Protein AF-0000000082643564 (afdb_homodimer)

Solvent-accessible surface area (backbone atoms only — not comparable to full-atom values): 13042 Å² total; per-residue (Å²): 133,92,80,49,64,68,44,73,47,74,51,70,50,67,41,44,64,69,60,48,49,48,47,24,65,73,41,50,32,61,13,56,62,45,72,40,59,45,98,87,67,32,31,39,49,55,69,68,61,62,50,22,51,54,44,19,58,32,14,78,65,41,50,47,68,38,30,43,36,38,38,47,71,43,91,48,41,40,73,41,36,40,36,32,42,36,30,31,69,39,67,43,84,52,96,64,30,30,40,38,28,37,39,35,45,26,23,36,82,85,66,47,68,28,35,38,36,39,34,37,30,34,29,68,55,83,126,132,90,80,48,65,69,45,71,47,74,52,69,50,66,41,43,66,71,60,48,49,48,48,24,66,74,41,50,32,61,14,56,62,45,72,42,62,46,98,87,68,32,31,39,49,54,69,67,61,62,51,20,51,54,44,19,57,32,14,78,64,42,48,47,68,36,30,41,36,40,39,47,70,42,90,47,42,39,72,41,35,40,36,30,42,36,32,31,69,38,69,42,84,51,94,63,30,29,40,37,28,37,40,35,45,25,23,39,82,85,66,46,70,28,36,37,34,40,34,36,30,34,30,68,54,83,125

Secondary structure (DSSP, 8-state):
----TT-EEEEEEE--HHHHHHHHHHH----HHHHS--TTS-PBPPHHHHHHHHHHHHHHTTEEEEEEEEEE-S--BTT-EEEEEEEEEEEEE-SSEEEEEEEEEEE-TTS-EEEEEEEEEEEE---/----TT-EEEEEEE--HHHHHHHHHHH----HHHHS--TTS-PBPPHHHHHHHHHHHHHHTTEEEEEEEEEE-S--BTT-EEEEEEEEEEEEE-SSEEEEEEEEEEE-TTS-EEEEEEEEEEEE---

Radius of gyration: 17.74 Å; Cα contacts (8 Å, |Δi|>4): 623; chains: 2; bounding box: 43×56×39 Å

InterPro domains:
  IPR029069 HotDog domain superfamily [SSF54637] (2-122)
  IPR039569 FAS1-like, dehydratase domain region [PF13452] (59-114)
  IPR052342 Mesaconyl-CoA Hydratase/Beta-methylmalyl-CoA Dehydratase [PTHR43664] (2-125)

Sequence (254 aa):
MDLKVGDVFTWKRTFIDKETLQFAGLSGDMGRHHIERDEKGRLMVHGLFTASIGTKIGGDLNYIAKEMNFQFLRPVFTGDTITCELTITEVEEKERYKQVAVKSVYRNQDGKEVLVGTSKGIIKNEMMDLKVGDVFTWKRTFIDKETLQFAGLSGDMGRHHIERDEKGRLMVHGLFTASIGTKIGGDLNYIAKEMNFQFLRPVFTGDTITCELTITEVEEKERYKQVAVKSVYRNQDGKEVLVGTSKGIIKNEM

pLDDT: mean 97.52, std 5.39, range [54.31, 98.98]

Structure (mmCIF, N/CA/C/O backbone):
data_AF-0000000082643564-model_v1
#
loop_
_entity.id
_entity.type
_entity.pdbx_description
1 polymer 'Acyl dehydratase'
#
loop_
_atom_site.group_PDB
_atom_site.id
_atom_site.type_symbol
_atom_site.label_atom_id
_atom_site.label_alt_id
_atom_site.label_comp_id
_atom_site.label_asym_id
_atom_site.label_entity_id
_atom_site.label_seq_id
_atom_site.pdbx_PDB_ins_code
_atom_site.Cartn_x
_atom_site.Cartn_y
_atom_site.Cartn_z
_atom_site.occupancy
_atom_site.B_iso_or_equiv
_atom_site.auth_seq_id
_atom_site.auth_comp_id
_atom_site.auth_asym_id
_atom_site.auth_atom_id
_atom_site.pdbx_PDB_model_num
ATOM 1 N N . MET A 1 1 ? 12.873 -19.985 -10.626 1 65.99 1 MET A N 1
ATOM 2 C CA . MET A 1 1 ? 14.045 -19.568 -9.862 1 65.99 1 MET A CA 1
ATOM 3 C C . MET A 1 1 ? 14.089 -20.266 -8.507 1 65.99 1 MET A C 1
ATOM 5 O O . MET A 1 1 ? 13.045 -20.543 -7.914 1 65.99 1 MET A O 1
ATOM 9 N N . ASP A 1 2 ? 15.23 -20.809 -8.09 1 88.07 2 ASP A N 1
ATOM 10 C CA . ASP A 1 2 ? 15.387 -21.431 -6.779 1 88.07 2 ASP A CA 1
ATOM 11 C C . ASP A 1 2 ? 15.56 -20.377 -5.688 1 88.07 2 ASP A C 1
ATOM 13 O O . ASP A 1 2 ? 16.678 -19.932 -5.419 1 88.07 2 ASP A O 1
ATOM 17 N N . LEU A 1 3 ? 14.556 -19.885 -5.177 1 95.3 3 LEU A N 1
ATOM 18 C CA . LEU A 1 3 ? 14.527 -18.886 -4.114 1 95.3 3 LEU A CA 1
ATOM 19 C C . LEU A 1 3 ? 15.02 -19.479 -2.798 1 95.3 3 LEU A C 1
ATOM 21 O O . LEU A 1 3 ? 14.605 -20.573 -2.411 1 95.3 3 LEU A O 1
ATOM 25 N N . LYS A 1 4 ? 15.915 -18.829 -2.12 1 97.22 4 LYS A N 1
ATOM 26 C CA . LYS A 1 4 ? 16.446 -19.314 -0.849 1 97.22 4 LYS A CA 1
ATOM 27 C C . LYS A 1 4 ? 16.504 -18.193 0.185 1 97.22 4 LYS A C 1
ATOM 29 O O . LYS A 1 4 ? 16.607 -17.017 -0.171 1 97.22 4 LYS A O 1
ATOM 34 N N . VAL A 1 5 ? 16.499 -18.627 1.401 1 98.52 5 VAL A N 1
ATOM 35 C CA . VAL A 1 5 ? 16.664 -17.679 2.498 1 98.52 5 VAL A CA 1
ATOM 36 C C . VAL A 1 5 ? 17.993 -16.942 2.349 1 98.52 5 VAL A C 1
ATOM 38 O O . VAL A 1 5 ? 19.024 -17.559 2.07 1 98.52 5 VAL A O 1
ATOM 41 N N . GLY A 1 6 ? 17.95 -15.604 2.434 1 98.61 6 GLY A N 1
ATOM 42 C CA . GLY A 1 6 ? 19.159 -14.807 2.304 1 98.61 6 GLY A CA 1
ATOM 43 C C . GLY A 1 6 ? 19.284 -14.128 0.953 1 98.61 6 GLY A C 1
ATOM 44 O O . GLY A 1 6 ? 20.091 -13.212 0.785 1 98.61 6 GLY A O 1
ATOM 45 N N . ASP A 1 7 ? 18.515 -14.641 -0.08 1 98.79 7 ASP A N 1
ATOM 46 C CA . ASP A 1 7 ? 18.493 -13.935 -1.357 1 98.79 7 ASP A CA 1
ATOM 47 C C . ASP A 1 7 ? 18.085 -12.475 -1.169 1 98.79 7 ASP A C 1
ATOM 49 O O . ASP A 1 7 ? 17.18 -12.173 -0.388 1 98.79 7 ASP A O 1
ATOM 53 N N . VAL A 1 8 ? 18.781 -11.531 -1.886 1 98.86 8 VAL A N 1
ATOM 54 C CA . VAL A 1 8 ? 18.498 -10.102 -1.814 1 98.86 8 VAL A CA 1
ATOM 55 C C . VAL A 1 8 ? 18.182 -9.567 -3.209 1 98.86 8 VAL A C 1
ATOM 57 O O . VAL A 1 8 ? 18.897 -9.859 -4.17 1 98.86 8 VAL A O 1
ATOM 60 N N . PHE A 1 9 ? 17.148 -8.832 -3.294 1 98.89 9 PHE A N 1
ATOM 61 C CA . PHE A 1 9 ? 16.74 -8.16 -4.521 1 98.89 9 PHE A CA 1
ATOM 62 C C . PHE A 1 9 ? 16.639 -6.654 -4.307 1 98.89 9 PHE A C 1
ATOM 64 O O . PHE A 1 9 ? 16.286 -6.199 -3.217 1 98.89 9 PHE A O 1
ATOM 71 N N . THR A 1 10 ? 16.953 -5.921 -5.352 1 98.87 10 THR A N 1
ATOM 72 C CA . THR A 1 10 ? 16.943 -4.469 -5.216 1 98.87 10 THR A CA 1
ATOM 73 C C . THR A 1 10 ? 16.285 -3.817 -6.43 1 98.87 10 THR A C 1
ATOM 75 O O . THR A 1 10 ? 16.378 -4.335 -7.545 1 98.87 10 THR A O 1
ATOM 78 N N . TRP A 1 11 ? 15.632 -2.752 -6.21 1 98.83 11 TRP A N 1
ATOM 79 C CA . TRP A 1 11 ? 15.095 -1.875 -7.245 1 98.83 11 TRP A CA 1
ATOM 80 C C . TRP A 1 11 ? 15.041 -0.431 -6.76 1 98.83 11 TRP A C 1
ATOM 82 O O . TRP A 1 11 ? 14.844 -0.175 -5.57 1 98.83 11 TRP A O 1
ATOM 92 N N . LYS A 1 12 ? 15.26 0.472 -7.579 1 98.65 12 LYS A N 1
ATOM 93 C CA . LYS A 1 12 ? 15.266 1.886 -7.217 1 98.65 12 LYS A CA 1
ATOM 94 C C . LYS A 1 12 ? 14.417 2.706 -8.185 1 98.65 12 LYS A C 1
ATOM 96 O O . LYS A 1 12 ? 14.294 2.355 -9.36 1 98.65 12 LYS A O 1
ATOM 101 N N . ARG A 1 13 ? 13.898 3.746 -7.701 1 98.67 13 ARG A N 1
ATOM 102 C CA . ARG A 1 13 ? 13.179 4.692 -8.548 1 98.67 13 ARG A CA 1
ATOM 103 C C . ARG A 1 13 ? 13.282 6.11 -7.994 1 98.67 13 ARG A C 1
ATOM 105 O O . ARG A 1 13 ? 13.44 6.3 -6.787 1 98.67 13 ARG A O 1
ATOM 112 N N . THR A 1 14 ? 13.181 7.033 -8.887 1 98.91 14 THR A N 1
ATOM 113 C CA . THR A 1 14 ? 13.017 8.437 -8.529 1 98.91 14 THR A CA 1
ATOM 114 C C . THR A 1 14 ? 11.568 8.878 -8.721 1 98.91 14 THR A C 1
ATOM 116 O O . THR A 1 14 ? 10.978 8.646 -9.778 1 98.91 14 THR A O 1
ATOM 119 N N . PHE A 1 15 ? 11.04 9.494 -7.688 1 98.88 15 PHE A N 1
ATOM 120 C CA . PHE A 1 15 ? 9.653 9.933 -7.781 1 98.88 15 PHE A CA 1
ATOM 121 C C . PHE A 1 15 ? 9.564 11.315 -8.416 1 98.88 15 PHE A C 1
ATOM 123 O O . PHE A 1 15 ? 10.338 12.212 -8.075 1 98.88 15 PHE A O 1
ATOM 130 N N . ILE A 1 16 ? 8.577 11.421 -9.318 1 98.69 16 ILE A N 1
ATOM 131 C CA . ILE A 1 16 ? 8.391 12.705 -9.984 1 98.69 16 ILE A CA 1
ATOM 132 C C . ILE A 1 16 ? 6.953 13.181 -9.795 1 98.69 16 ILE A C 1
ATOM 134 O O . ILE A 1 16 ? 6.076 12.395 -9.428 1 98.69 16 ILE A O 1
ATOM 138 N N . ASP A 1 17 ? 6.742 14.481 -10.063 1 98.56 17 ASP A N 1
ATOM 139 C CA . ASP A 1 17 ? 5.443 15.097 -9.817 1 98.56 17 ASP A CA 1
ATOM 140 C C . ASP A 1 17 ? 4.341 14.389 -10.602 1 98.56 17 ASP A C 1
ATOM 142 O O . ASP A 1 17 ? 3.298 14.042 -10.043 1 98.56 17 ASP A O 1
ATOM 146 N N . LYS A 1 18 ? 4.615 14.146 -11.858 1 98.42 18 LYS A N 1
ATOM 147 C CA . LYS A 1 18 ? 3.597 13.594 -12.747 1 98.42 18 LYS A CA 1
ATOM 148 C C . LYS A 1 18 ? 3.092 12.248 -12.234 1 98.42 18 LYS A C 1
ATOM 150 O O . LYS A 1 18 ? 1.882 12.028 -12.139 1 98.42 18 LYS A O 1
ATOM 155 N N . GLU A 1 19 ? 3.959 11.365 -11.849 1 98.74 19 GLU A N 1
ATOM 156 C CA . GLU A 1 19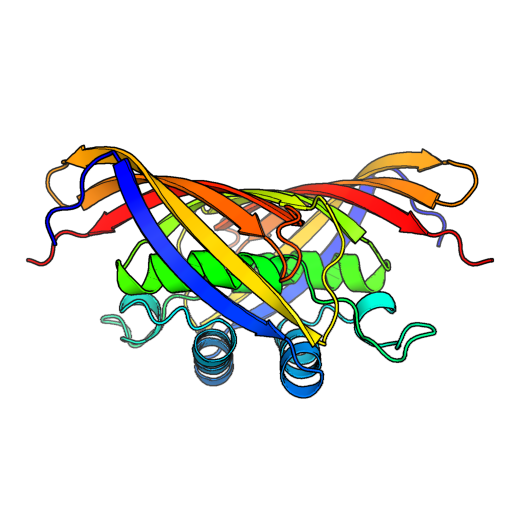 ? 3.569 10.03 -11.404 1 98.74 19 GLU A CA 1
ATOM 157 C C . GLU A 1 19 ? 2.937 10.073 -10.016 1 98.74 19 GLU A C 1
ATOM 159 O O . GLU A 1 19 ? 2.04 9.285 -9.712 1 98.74 19 GLU A O 1
ATOM 164 N N . THR A 1 20 ? 3.453 11.025 -9.198 1 98.8 20 THR A N 1
ATOM 165 C CA . THR A 1 20 ? 2.879 11.185 -7.866 1 98.8 20 THR A CA 1
ATOM 166 C C . THR A 1 20 ? 1.427 11.646 -7.955 1 98.8 20 THR A C 1
ATOM 168 O O . THR A 1 20 ? 0.557 11.109 -7.268 1 98.8 20 THR A O 1
ATOM 171 N N . LEU A 1 21 ? 1.129 12.549 -8.848 1 98.77 21 LEU A N 1
ATOM 172 C CA . LEU A 1 21 ? -0.236 13.025 -9.045 1 98.77 21 LEU A CA 1
ATOM 173 C C . LEU A 1 21 ? -1.093 11.957 -9.718 1 98.77 21 LEU A C 1
ATOM 175 O O . LEU A 1 21 ? -2.287 11.844 -9.434 1 98.77 21 LEU A O 1
ATOM 179 N N . GLN A 1 22 ? -0.498 11.201 -10.609 1 98.78 22 GLN A N 1
ATOM 180 C CA . GLN A 1 22 ? -1.216 10.078 -11.203 1 98.78 22 GLN A CA 1
ATOM 181 C C . GLN A 1 22 ? -1.634 9.068 -10.138 1 98.78 22 GLN A C 1
ATOM 183 O O . GLN A 1 22 ? -2.747 8.54 -10.179 1 98.78 22 GLN A O 1
ATOM 188 N N . PHE A 1 23 ? -0.747 8.777 -9.17 1 98.91 23 PHE A N 1
ATOM 189 C CA . PHE A 1 23 ? -1.067 7.859 -8.083 1 98.91 23 PHE A CA 1
ATOM 190 C C . PHE A 1 23 ? -2.196 8.413 -7.222 1 98.91 23 PHE A C 1
ATOM 192 O O . PHE A 1 23 ? -3.093 7.673 -6.814 1 98.91 23 PHE A O 1
ATOM 199 N N . ALA A 1 24 ? -2.129 9.705 -7.027 1 98.85 24 ALA A N 1
ATOM 200 C CA . ALA A 1 24 ? -3.196 10.355 -6.27 1 98.85 24 ALA A CA 1
ATOM 201 C C . ALA A 1 24 ? -4.546 10.175 -6.959 1 98.85 24 ALA A C 1
ATOM 203 O O . ALA A 1 24 ? -5.539 9.835 -6.313 1 98.85 24 ALA A O 1
ATOM 204 N N . GLY A 1 25 ? -4.548 10.397 -8.261 1 98.53 25 GLY A N 1
ATOM 205 C CA . GLY A 1 25 ? -5.772 10.233 -9.028 1 98.53 25 GLY A CA 1
ATOM 206 C C . GLY A 1 25 ? -6.282 8.805 -9.04 1 98.53 25 GLY A C 1
ATOM 207 O O . GLY A 1 25 ? -7.483 8.568 -8.896 1 98.53 25 GLY A O 1
ATOM 208 N N . LEU A 1 26 ? -5.412 7.894 -9.134 1 98.7 26 LEU A N 1
ATOM 209 C CA . LEU A 1 26 ? -5.766 6.483 -9.239 1 98.7 26 LEU A CA 1
ATOM 210 C C . LEU A 1 26 ? -6.229 5.937 -7.892 1 98.7 26 LEU A C 1
ATOM 212 O O . LEU A 1 26 ? -7.233 5.225 -7.818 1 98.7 26 LEU A O 1
ATOM 216 N N . SER A 1 27 ? -5.542 6.277 -6.806 1 98.58 27 SER A N 1
ATOM 217 C CA . SER A 1 27 ? -5.85 5.79 -5.465 1 98.58 27 SER A CA 1
ATOM 218 C C . SER A 1 27 ? -6.994 6.581 -4.839 1 98.58 27 SER A C 1
ATOM 220 O O . SER A 1 27 ? -7.659 6.099 -3.92 1 98.58 27 SER A O 1
ATOM 222 N N . GLY A 1 28 ? -7.158 7.849 -5.299 1 98.57 28 GLY A N 1
ATOM 223 C CA . GLY A 1 28 ? -8.113 8.757 -4.685 1 98.57 28 GLY A CA 1
ATOM 224 C C . GLY A 1 28 ? -7.562 9.464 -3.461 1 98.57 28 GLY A C 1
ATOM 225 O O . GLY A 1 28 ? -8.245 10.293 -2.856 1 98.57 28 GLY A O 1
ATOM 226 N N . ASP A 1 29 ? -6.339 9.091 -3.023 1 98.61 29 ASP A N 1
ATOM 227 C CA . ASP A 1 29 ? -5.713 9.735 -1.872 1 98.61 29 ASP A CA 1
ATOM 228 C C . ASP A 1 29 ? -5.191 11.123 -2.236 1 98.61 29 ASP A C 1
ATOM 230 O O . ASP A 1 29 ? -4.04 11.27 -2.654 1 98.61 29 ASP A O 1
ATOM 234 N N . MET A 1 30 ? -6.011 12.063 -1.958 1 98.31 30 MET A N 1
ATOM 235 C CA . MET A 1 30 ? -5.722 13.435 -2.365 1 98.31 30 MET A CA 1
ATOM 236 C C . MET A 1 30 ? -5.506 14.329 -1.148 1 98.31 30 MET A C 1
ATOM 238 O O . MET A 1 30 ? -5.918 15.49 -1.144 1 98.31 30 MET A O 1
ATOM 242 N N . GLY A 1 31 ? -4.946 13.772 -0.078 1 98.19 31 GLY A N 1
ATOM 243 C CA . GLY A 1 31 ? -4.57 14.603 1.054 1 98.19 31 GLY A CA 1
ATOM 244 C C . GLY A 1 31 ? -3.753 15.818 0.656 1 98.19 31 GLY A C 1
ATOM 245 O O . GLY A 1 31 ? -2.934 15.748 -0.262 1 98.19 31 GLY A O 1
ATOM 246 N N . ARG A 1 32 ? -3.865 16.861 1.289 1 97.47 32 ARG A N 1
ATOM 247 C CA . ARG A 1 32 ? -3.215 18.121 0.945 1 97.47 32 ARG A CA 1
ATOM 248 C C . ARG A 1 32 ? -1.707 17.94 0.808 1 97.47 32 ARG A C 1
ATOM 250 O O . ARG A 1 32 ? -1.082 18.541 -0.068 1 97.47 32 ARG A O 1
ATOM 257 N N . HIS A 1 33 ? -1.176 17.135 1.68 1 95.9 33 HIS A N 1
ATOM 258 C CA . HIS A 1 33 ? 0.267 16.923 1.679 1 95.9 33 HIS A CA 1
ATOM 259 C C . HIS A 1 33 ? 0.716 16.197 0.415 1 95.9 33 HIS A C 1
ATOM 261 O O . HIS A 1 33 ? 1.904 16.191 0.087 1 95.9 33 HIS A O 1
ATOM 267 N N . HIS A 1 34 ? -0.231 15.585 -0.31 1 98.38 34 HIS A N 1
ATOM 268 C CA . HIS A 1 34 ? 0.11 14.89 -1.546 1 98.38 34 HIS A CA 1
ATOM 269 C C . HIS A 1 34 ? -0.117 15.783 -2.761 1 98.38 34 HIS A C 1
ATOM 271 O O . HIS A 1 34 ? 0.402 15.507 -3.846 1 98.38 34 HIS A O 1
ATOM 277 N N . ILE A 1 35 ? -0.926 16.805 -2.615 1 98.32 35 ILE A N 1
ATOM 278 C CA . ILE A 1 35 ? -1.329 17.506 -3.828 1 98.32 35 ILE A CA 1
ATOM 279 C C . ILE A 1 35 ? -0.905 18.971 -3.743 1 98.32 35 ILE A C 1
ATOM 281 O O . ILE A 1 35 ? -0.966 19.7 -4.736 1 98.32 35 ILE A O 1
ATOM 285 N N . GLU A 1 36 ? -0.504 19.418 -2.58 1 97.87 36 GLU A N 1
ATOM 286 C CA . GLU A 1 36 ? 0.039 20.761 -2.397 1 97.87 36 GLU A CA 1
ATOM 287 C C . GLU A 1 36 ? 1.551 20.722 -2.196 1 97.87 36 GLU A C 1
ATOM 289 O O . GLU A 1 36 ? 2.052 19.968 -1.359 1 97.87 36 GLU A O 1
ATOM 294 N N . ARG A 1 37 ? 2.212 21.517 -2.911 1 97.89 37 ARG A N 1
ATOM 295 C CA . ARG A 1 37 ? 3.668 21.564 -2.827 1 97.89 37 ARG A CA 1
ATOM 296 C C . ARG A 1 37 ? 4.121 22.194 -1.515 1 97.89 37 ARG A C 1
ATOM 298 O O . ARG A 1 37 ? 3.508 23.149 -1.034 1 97.89 37 ARG A O 1
ATOM 305 N N . ASP A 1 38 ? 5.191 21.623 -1.036 1 96.7 38 ASP A N 1
ATOM 306 C CA . ASP A 1 38 ? 5.762 22.239 0.158 1 96.7 38 ASP A CA 1
ATOM 307 C C . ASP A 1 38 ? 6.586 23.473 -0.202 1 96.7 38 ASP A C 1
ATOM 309 O O . ASP A 1 38 ? 6.552 23.938 -1.343 1 96.7 38 ASP A O 1
ATOM 313 N N . GLU A 1 39 ? 7.24 24.099 0.747 1 96.91 39 GLU A N 1
ATOM 314 C CA . GLU A 1 39 ? 7.975 25.348 0.572 1 96.91 39 GLU A CA 1
ATOM 315 C C . GLU A 1 39 ? 9.107 25.185 -0.439 1 96.91 39 GLU A C 1
ATOM 317 O O . GLU A 1 39 ? 9.543 26.161 -1.053 1 96.91 39 GLU A O 1
ATOM 322 N N . LYS A 1 40 ? 9.549 23.981 -0.631 1 97.67 40 LYS A N 1
ATOM 323 C CA . LYS A 1 40 ? 10.64 23.707 -1.561 1 97.67 40 LYS A CA 1
ATOM 324 C C . LYS A 1 40 ? 10.106 23.291 -2.928 1 97.67 40 LYS A C 1
ATOM 326 O O . LYS A 1 40 ? 10.872 22.873 -3.799 1 97.67 40 LYS A O 1
ATOM 331 N N . GLY A 1 41 ? 8.805 23.28 -3.062 1 97.75 41 GLY A N 1
ATOM 332 C CA . GLY A 1 41 ? 8.182 22.984 -4.342 1 97.75 41 GLY A CA 1
ATOM 333 C C . GLY A 1 41 ? 7.97 21.5 -4.574 1 97.75 41 GLY A C 1
ATOM 334 O O . GLY A 1 41 ? 7.787 21.064 -5.712 1 97.75 41 GLY A O 1
ATOM 335 N N . ARG A 1 42 ? 8.033 20.749 -3.523 1 98.23 42 ARG A N 1
ATOM 336 C CA . ARG A 1 42 ? 7.953 19.299 -3.669 1 98.23 42 ARG A CA 1
ATOM 337 C C . ARG A 1 42 ? 6.613 18.771 -3.169 1 98.23 42 ARG A C 1
ATOM 339 O O . ARG A 1 42 ? 5.97 19.397 -2.323 1 98.23 42 ARG A O 1
ATOM 346 N N . LEU A 1 43 ? 6.16 17.647 -3.732 1 98.8 43 LEU A N 1
ATOM 347 C CA . LEU A 1 43 ? 5.016 16.893 -3.231 1 98.8 43 LEU A CA 1
ATOM 348 C C . LEU A 1 43 ? 5.471 15.747 -2.334 1 98.8 43 LEU A C 1
ATOM 350 O O . LEU A 1 43 ? 6.456 15.07 -2.636 1 98.8 43 LEU A O 1
ATOM 354 N N . MET A 1 44 ? 4.824 15.515 -1.276 1 98.82 44 MET A N 1
ATOM 355 C CA . MET A 1 44 ? 5.063 14.31 -0.487 1 98.82 44 MET A CA 1
ATOM 356 C C . MET A 1 44 ? 4.506 13.078 -1.193 1 98.82 44 MET A C 1
ATOM 358 O O . MET A 1 44 ? 3.35 13.072 -1.621 1 98.82 44 MET A O 1
ATOM 362 N N . VAL A 1 45 ? 5.284 12.116 -1.332 1 98.93 45 VAL A N 1
ATOM 363 C CA . VAL A 1 45 ? 4.907 10.888 -2.024 1 98.93 45 VAL A CA 1
ATOM 364 C C . VAL A 1 45 ? 4.077 10.004 -1.096 1 98.93 45 VAL A C 1
ATOM 366 O O . VAL A 1 45 ? 4.359 9.913 0.101 1 98.93 45 VAL A O 1
ATOM 369 N N . HIS A 1 46 ? 3.072 9.36 -1.61 1 98.92 46 HIS A N 1
ATOM 370 C CA . HIS A 1 46 ? 2.214 8.473 -0.832 1 98.92 46 HIS A CA 1
ATOM 371 C C . HIS A 1 46 ? 3.005 7.299 -0.264 1 98.92 46 HIS A C 1
ATOM 373 O O . HIS A 1 46 ? 3.839 6.714 -0.959 1 98.92 46 HIS A O 1
ATOM 379 N N . GLY A 1 47 ? 2.666 6.899 0.977 1 98.89 47 GLY A N 1
ATOM 380 C CA . GLY A 1 47 ? 3.305 5.746 1.592 1 98.89 47 GLY A CA 1
ATOM 381 C C . GLY A 1 47 ? 3.173 4.48 0.766 1 98.89 47 GLY A C 1
ATOM 382 O O . GLY A 1 47 ? 4.152 3.756 0.572 1 98.89 47 GLY A O 1
ATOM 383 N N . LEU A 1 48 ? 1.985 4.199 0.266 1 98.9 48 LEU A N 1
ATOM 384 C CA . LEU A 1 48 ? 1.769 2.972 -0.492 1 98.9 48 LEU A CA 1
ATOM 385 C C . LEU A 1 48 ? 2.441 3.053 -1.859 1 98.9 48 LEU A C 1
ATOM 387 O O . LEU A 1 48 ? 2.765 2.025 -2.458 1 98.9 48 LEU A O 1
ATOM 391 N N . PHE A 1 49 ? 2.638 4.286 -2.392 1 98.95 49 PHE A N 1
ATOM 392 C CA . PHE A 1 49 ? 3.416 4.423 -3.618 1 98.95 49 PHE A CA 1
ATOM 393 C C . PHE A 1 49 ? 4.889 4.134 -3.358 1 98.95 49 PHE A C 1
ATOM 395 O O . PHE A 1 49 ? 5.533 3.422 -4.132 1 98.95 49 PHE A O 1
ATOM 402 N N . THR A 1 50 ? 5.447 4.615 -2.307 1 98.96 50 THR A N 1
ATOM 403 C CA . THR A 1 50 ? 6.804 4.263 -1.902 1 98.96 50 THR A CA 1
ATOM 404 C C . THR A 1 50 ? 6.931 2.758 -1.688 1 98.96 50 THR A C 1
ATOM 406 O O . THR A 1 50 ? 7.867 2.131 -2.189 1 98.96 50 THR A O 1
ATOM 409 N N . ALA A 1 51 ? 5.932 2.165 -1.013 1 98.93 51 ALA A N 1
ATOM 410 C CA . ALA A 1 51 ? 5.937 0.735 -0.712 1 98.93 51 ALA A CA 1
ATOM 411 C C . ALA A 1 51 ? 5.866 -0.095 -1.991 1 98.93 51 ALA A C 1
ATOM 413 O O . ALA A 1 51 ? 6.273 -1.259 -2.006 1 98.93 51 ALA A O 1
ATOM 414 N N . SER A 1 52 ? 5.381 0.492 -3.057 1 98.86 52 SER A N 1
ATOM 415 C CA . SER A 1 52 ? 5.194 -0.248 -4.301 1 98.86 52 SER A CA 1
ATOM 416 C C . SER A 1 52 ? 6.532 -0.668 -4.9 1 98.86 52 SER A C 1
ATOM 418 O O . SER A 1 52 ? 6.589 -1.582 -5.726 1 98.86 52 SER A O 1
ATOM 420 N N . ILE A 1 53 ? 7.648 -0.007 -4.514 1 98.92 53 ILE A N 1
ATOM 421 C CA . ILE A 1 53 ? 8.965 -0.46 -4.949 1 98.92 53 ILE A CA 1
ATOM 422 C C . ILE A 1 53 ? 9.166 -1.92 -4.548 1 98.92 53 ILE A C 1
ATOM 424 O O . ILE A 1 53 ? 9.638 -2.731 -5.349 1 98.92 53 ILE A O 1
ATOM 428 N N . GLY A 1 54 ? 8.809 -2.27 -3.329 1 98.89 54 GLY A N 1
ATOM 429 C CA . GLY A 1 54 ? 8.897 -3.649 -2.877 1 98.89 54 GLY A CA 1
ATOM 430 C C . GLY A 1 54 ? 7.953 -4.58 -3.615 1 98.89 54 GLY A C 1
ATOM 431 O O . GLY A 1 54 ? 8.311 -5.719 -3.922 1 98.89 54 GLY A O 1
ATOM 432 N N . THR A 1 55 ? 6.738 -4.075 -3.916 1 98.8 55 THR A N 1
ATOM 433 C CA . THR A 1 55 ? 5.795 -4.959 -4.592 1 98.8 55 THR A CA 1
ATOM 434 C C . THR A 1 55 ? 6.186 -5.151 -6.054 1 98.8 55 THR A C 1
ATOM 436 O O . THR A 1 55 ? 5.879 -6.184 -6.654 1 98.8 55 THR A O 1
ATOM 439 N N . LYS A 1 56 ? 6.955 -4.155 -6.64 1 98.91 56 LYS A N 1
ATOM 440 C CA . LYS A 1 56 ? 7.568 -4.384 -7.945 1 98.91 56 LYS A CA 1
ATOM 441 C C . LYS A 1 56 ? 8.504 -5.589 -7.909 1 98.91 56 LYS A C 1
ATOM 443 O O . LYS A 1 56 ? 8.429 -6.465 -8.773 1 98.91 56 LYS A O 1
ATOM 448 N N . ILE A 1 57 ? 9.355 -5.658 -6.936 1 98.9 57 ILE A N 1
ATOM 449 C CA . ILE A 1 57 ? 10.248 -6.8 -6.768 1 98.9 57 ILE A CA 1
ATOM 450 C C . ILE A 1 57 ? 9.427 -8.074 -6.583 1 98.9 57 ILE A C 1
ATOM 452 O O . ILE A 1 57 ? 9.715 -9.101 -7.202 1 98.9 57 ILE A O 1
ATOM 456 N N . GLY A 1 58 ? 8.426 -8.028 -5.729 1 98.64 58 GLY A N 1
ATOM 457 C CA . GLY A 1 58 ? 7.529 -9.157 -5.545 1 98.64 58 GLY A CA 1
ATOM 458 C C . GLY A 1 58 ? 6.882 -9.621 -6.837 1 98.64 58 GLY A C 1
ATOM 459 O O . GLY A 1 58 ? 6.75 -10.824 -7.074 1 98.64 58 GLY A O 1
ATOM 460 N N . GLY A 1 59 ? 6.425 -8.626 -7.618 1 98.45 59 GLY A N 1
ATOM 461 C CA . GLY A 1 59 ? 5.846 -8.946 -8.913 1 98.45 59 GLY A CA 1
ATOM 462 C C . GLY A 1 59 ? 6.789 -9.724 -9.812 1 98.45 59 GLY A C 1
ATOM 463 O O . GLY A 1 59 ? 6.368 -10.653 -10.505 1 98.45 59 GLY A O 1
ATOM 464 N N . ASP A 1 60 ? 8.063 -9.341 -9.826 1 98.22 60 ASP A N 1
ATOM 465 C CA . ASP A 1 60 ? 9.063 -10.057 -10.612 1 98.22 60 ASP A CA 1
ATOM 466 C C . ASP A 1 60 ? 9.157 -11.519 -10.181 1 98.22 60 ASP A C 1
ATOM 468 O O . ASP A 1 60 ? 9.507 -12.387 -10.984 1 98.22 60 ASP A O 1
ATOM 472 N N . LEU A 1 61 ? 8.821 -11.764 -8.953 1 97.94 61 LEU A N 1
ATOM 473 C CA . LEU A 1 61 ? 8.918 -13.11 -8.397 1 97.94 61 LEU A CA 1
ATOM 474 C C . LEU A 1 61 ? 7.567 -13.815 -8.444 1 97.94 61 LEU A C 1
ATOM 476 O O . LEU A 1 61 ? 7.433 -14.943 -7.962 1 97.94 61 LEU A O 1
ATOM 480 N N . ASN A 1 62 ? 6.524 -13.104 -8.899 1 97.77 62 ASN A N 1
ATOM 481 C CA . ASN A 1 62 ? 5.143 -13.576 -8.903 1 97.77 62 ASN A CA 1
ATOM 482 C C . ASN A 1 62 ? 4.658 -13.9 -7.492 1 97.77 62 ASN A C 1
ATOM 484 O O . ASN A 1 62 ? 3.968 -14.899 -7.283 1 97.77 62 ASN A O 1
ATOM 488 N N . TYR A 1 63 ? 5.082 -13.141 -6.598 1 98.42 63 TYR A N 1
ATOM 489 C CA . TYR A 1 63 ? 4.755 -13.209 -5.178 1 98.42 63 TYR A CA 1
ATOM 490 C C . TYR A 1 63 ? 3.344 -12.695 -4.917 1 98.42 63 TYR A C 1
ATOM 492 O O . TYR A 1 63 ? 2.971 -11.62 -5.394 1 98.42 63 TYR A O 1
ATOM 500 N N . ILE A 1 64 ? 2.507 -13.439 -4.201 1 98.61 64 ILE A N 1
ATOM 501 C CA . ILE A 1 64 ? 1.172 -13.047 -3.763 1 98.61 64 ILE A CA 1
ATOM 502 C C . ILE A 1 64 ? 1.161 -12.856 -2.248 1 98.61 64 ILE A C 1
ATOM 504 O O . ILE A 1 64 ? 1.276 -13.825 -1.494 1 98.61 64 ILE A O 1
ATOM 508 N N . ALA A 1 65 ? 0.968 -11.684 -1.847 1 98.83 65 ALA A N 1
ATOM 509 C CA . ALA A 1 65 ? 1.057 -11.339 -0.431 1 98.83 65 ALA A CA 1
ATOM 510 C C . ALA A 1 65 ? -0.197 -11.776 0.321 1 98.83 65 ALA A C 1
ATOM 512 O O . ALA A 1 65 ? -1.314 -11.614 -0.177 1 98.83 65 ALA A O 1
ATOM 513 N N . LYS A 1 66 ? -0.019 -12.241 1.516 1 98.86 66 LYS A N 1
ATOM 514 C CA . LYS A 1 66 ? -1.094 -12.511 2.467 1 98.86 66 LYS A CA 1
ATOM 515 C C . LYS A 1 66 ? -1.087 -11.496 3.606 1 98.86 66 LYS A C 1
ATOM 517 O O . LYS A 1 66 ? -2.108 -11.289 4.267 1 98.86 66 LYS A O 1
ATOM 522 N N . GLU A 1 67 ? 0.111 -10.98 3.813 1 98.91 67 GLU A N 1
ATOM 523 C CA . GLU A 1 67 ? 0.303 -9.964 4.844 1 98.91 67 GLU A CA 1
ATOM 524 C C . GLU A 1 67 ? 1.39 -8.97 4.443 1 98.91 67 GLU A C 1
ATOM 526 O O . GLU A 1 67 ? 2.418 -9.359 3.885 1 98.91 67 GLU A O 1
ATOM 531 N N . MET A 1 68 ? 1.204 -7.725 4.75 1 98.95 68 MET A N 1
ATOM 532 C CA . MET A 1 68 ? 2.212 -6.68 4.595 1 98.95 68 MET A CA 1
ATOM 533 C C . MET A 1 68 ? 2.169 -5.704 5.766 1 98.95 68 MET A C 1
ATOM 535 O O . MET A 1 68 ? 1.094 -5.247 6.159 1 98.95 68 MET A O 1
ATOM 539 N N . ASN A 1 69 ? 3.269 -5.392 6.301 1 98.96 69 ASN A N 1
ATOM 540 C CA . ASN A 1 69 ? 3.432 -4.435 7.39 1 98.96 69 ASN A CA 1
ATOM 541 C C . ASN A 1 69 ? 4.476 -3.374 7.054 1 98.96 69 ASN A C 1
ATOM 543 O O . ASN A 1 69 ? 5.564 -3.698 6.574 1 98.96 69 ASN A O 1
ATOM 547 N N . PHE A 1 70 ? 4.137 -2.168 7.306 1 98.96 70 PHE A N 1
ATOM 548 C CA . PHE A 1 70 ? 5.034 -1.07 6.966 1 98.96 70 PHE A CA 1
ATOM 549 C C . PHE A 1 70 ? 5.192 -0.115 8.143 1 98.96 70 PHE A C 1
ATOM 551 O O . PHE A 1 70 ? 4.222 0.177 8.847 1 98.96 70 PHE A O 1
ATOM 558 N N . GLN A 1 71 ? 6.361 0.346 8.342 1 98.97 71 GLN A N 1
ATOM 559 C CA . GLN A 1 71 ? 6.665 1.523 9.15 1 98.97 71 GLN A CA 1
ATOM 560 C C . GLN A 1 71 ? 7.25 2.642 8.294 1 98.97 71 GLN A C 1
ATOM 562 O O . GLN A 1 71 ? 8.278 2.457 7.639 1 98.97 71 GLN A O 1
ATOM 567 N N . PHE A 1 72 ? 6.58 3.704 8.259 1 98.95 72 PHE A N 1
ATOM 568 C CA . PHE A 1 72 ? 7.024 4.878 7.517 1 98.95 72 PHE A CA 1
ATOM 569 C C . PHE A 1 72 ? 7.854 5.798 8.405 1 98.95 72 PHE A C 1
ATOM 571 O O . PHE A 1 72 ? 7.304 6.558 9.206 1 98.95 72 PHE A O 1
ATOM 578 N N . LEU A 1 73 ? 9.119 5.808 8.176 1 98.93 73 LEU A N 1
ATOM 579 C CA . LEU A 1 73 ? 10.066 6.386 9.124 1 98.93 73 LEU A CA 1
ATOM 580 C C . LEU A 1 73 ? 10.298 7.864 8.828 1 98.93 73 LEU A C 1
ATOM 582 O O . LEU A 1 73 ? 10.551 8.652 9.742 1 98.93 73 LEU A O 1
ATOM 586 N N . ARG A 1 74 ? 10.337 8.247 7.573 1 98.77 74 ARG A N 1
ATOM 587 C CA . ARG A 1 74 ? 10.553 9.608 7.093 1 98.77 74 ARG A CA 1
ATOM 588 C C . ARG A 1 74 ? 9.731 9.883 5.839 1 98.77 74 ARG A C 1
ATOM 590 O O . ARG A 1 74 ? 9.53 8.99 5.013 1 98.77 74 ARG A O 1
ATOM 597 N N . PRO A 1 75 ? 9.289 11.091 5.713 1 98.7 75 PRO A N 1
ATOM 598 C CA . PRO A 1 75 ? 8.568 11.383 4.472 1 98.7 75 PRO A CA 1
ATOM 599 C C . PRO A 1 75 ? 9.455 11.272 3.234 1 98.7 75 PRO A C 1
ATOM 601 O O . PRO A 1 75 ? 10.665 11.494 3.315 1 98.7 75 PRO A O 1
ATOM 604 N N . VAL A 1 76 ? 8.899 10.873 2.18 1 98.93 76 VAL A N 1
ATOM 605 C CA . VAL A 1 76 ? 9.511 10.856 0.855 1 98.93 76 VAL A CA 1
ATOM 606 C C . VAL A 1 76 ? 8.911 11.965 -0.006 1 98.93 76 VAL A C 1
ATOM 608 O O . VAL A 1 76 ? 7.7 12.196 0.023 1 98.93 76 VAL A O 1
ATOM 611 N N . PHE A 1 77 ? 9.719 12.664 -0.79 1 98.89 77 PHE A N 1
ATOM 612 C CA . PHE A 1 77 ? 9.262 13.773 -1.618 1 98.89 77 PHE A CA 1
ATOM 613 C C . PHE A 1 77 ? 9.635 13.548 -3.079 1 98.89 77 PHE A C 1
ATOM 615 O O . PHE A 1 77 ? 10.528 12.753 -3.381 1 98.89 77 PHE A O 1
ATOM 622 N N . THR A 1 78 ? 8.817 14.165 -3.972 1 98.84 78 THR A N 1
ATOM 623 C CA . THR A 1 78 ? 9.233 14.159 -5.371 1 98.84 78 THR A CA 1
ATOM 624 C C . THR A 1 78 ? 10.664 14.667 -5.512 1 98.84 78 THR A C 1
ATOM 626 O O . THR A 1 78 ? 11.071 15.596 -4.81 1 98.84 78 THR A O 1
ATOM 629 N N . GLY A 1 79 ? 11.436 14.024 -6.313 1 98.71 79 GLY A N 1
ATOM 630 C CA . GLY A 1 79 ? 12.858 14.289 -6.46 1 98.71 79 GLY A CA 1
ATOM 631 C C . GLY A 1 79 ? 13.73 13.298 -5.712 1 98.71 79 GLY A C 1
ATOM 632 O O . GLY A 1 79 ? 14.919 13.16 -6.01 1 98.71 79 GLY A O 1
ATOM 633 N N . ASP A 1 80 ? 13.19 12.629 -4.705 1 98.86 80 ASP A N 1
ATOM 634 C CA . ASP A 1 80 ? 13.952 11.612 -3.986 1 98.86 80 ASP A CA 1
ATOM 635 C C . ASP A 1 80 ? 14.157 10.368 -4.848 1 98.86 80 ASP A C 1
ATOM 637 O O . ASP A 1 80 ? 13.265 9.977 -5.605 1 98.86 80 ASP A O 1
ATOM 641 N N . THR A 1 81 ? 15.254 9.785 -4.754 1 98.94 81 THR A N 1
ATOM 642 C CA . THR A 1 81 ? 15.52 8.438 -5.247 1 98.94 81 THR A CA 1
ATOM 643 C C . THR A 1 81 ? 15.526 7.433 -4.098 1 98.94 81 THR A C 1
ATOM 645 O O . THR A 1 81 ? 16.284 7.585 -3.138 1 98.94 81 THR A O 1
ATOM 648 N N . ILE A 1 82 ? 14.664 6.453 -4.183 1 98.97 82 ILE A N 1
ATOM 649 C CA . ILE A 1 82 ? 14.52 5.468 -3.117 1 98.97 82 ILE A CA 1
ATOM 650 C C . ILE A 1 82 ? 14.95 4.093 -3.623 1 98.97 82 ILE A C 1
ATOM 652 O O . ILE A 1 82 ? 14.567 3.681 -4.721 1 98.97 82 ILE A O 1
ATOM 656 N N . THR A 1 83 ? 15.752 3.435 -2.889 1 98.95 83 THR A N 1
ATOM 657 C CA . THR A 1 83 ? 16.157 2.059 -3.151 1 98.95 83 THR A CA 1
ATOM 658 C C . THR A 1 83 ? 15.568 1.114 -2.107 1 98.95 83 THR A C 1
ATOM 660 O O . THR A 1 83 ? 15.692 1.355 -0.904 1 98.95 83 THR A O 1
ATOM 663 N N . CYS A 1 84 ? 14.917 0.087 -2.562 1 98.96 84 CYS A N 1
ATOM 664 C C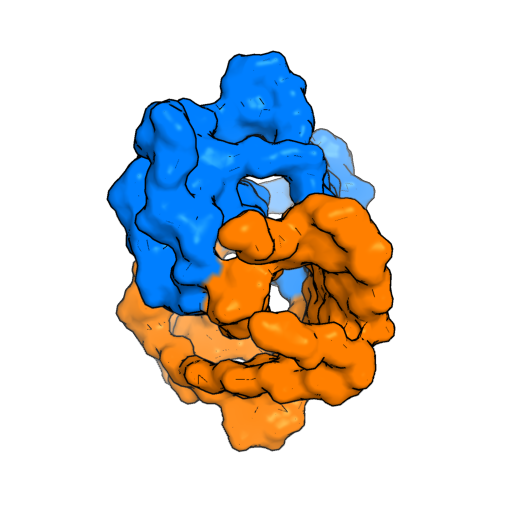A . CYS A 1 84 ? 14.434 -0.976 -1.687 1 98.96 84 CYS A CA 1
ATOM 665 C C . CYS A 1 84 ? 15.337 -2.201 -1.769 1 98.96 84 CYS A C 1
ATOM 667 O O . CYS A 1 84 ? 15.661 -2.668 -2.863 1 98.96 84 CYS A O 1
ATOM 669 N N . GLU A 1 85 ? 15.776 -2.618 -0.702 1 98.94 85 GLU A N 1
ATOM 670 C CA . GLU A 1 85 ? 16.42 -3.92 -0.554 1 98.94 85 GLU A CA 1
ATOM 671 C C . GLU A 1 85 ? 15.485 -4.926 0.111 1 98.94 85 GLU A C 1
ATOM 673 O O . GLU A 1 85 ? 15.077 -4.737 1.258 1 98.94 85 GLU A O 1
ATOM 678 N N . LEU A 1 86 ? 15.147 -5.909 -0.614 1 98.95 86 LEU A N 1
ATOM 679 C CA . LEU A 1 86 ? 14.237 -6.951 -0.154 1 98.95 86 LEU A CA 1
ATOM 680 C C . LEU A 1 86 ? 14.981 -8.263 0.071 1 98.95 86 LEU A C 1
ATOM 682 O O . LEU A 1 86 ? 15.626 -8.781 -0.844 1 98.95 86 LEU A O 1
ATOM 686 N N . THR A 1 87 ? 14.882 -8.787 1.271 1 98.96 87 THR A N 1
ATOM 687 C CA . THR A 1 87 ? 15.573 -10.014 1.65 1 98.96 87 THR A CA 1
ATOM 688 C C . THR A 1 87 ? 14.573 -11.127 1.95 1 98.96 87 THR A C 1
ATOM 690 O O . THR A 1 87 ? 13.634 -10.933 2.724 1 98.96 87 THR A O 1
ATOM 693 N N . ILE A 1 88 ? 14.826 -12.266 1.346 1 98.93 88 ILE A N 1
ATOM 694 C CA . ILE A 1 88 ? 14.021 -13.442 1.659 1 98.93 88 ILE A CA 1
ATOM 695 C C . ILE A 1 88 ? 14.402 -13.975 3.038 1 98.93 88 ILE A C 1
ATOM 697 O O . ILE A 1 88 ? 15.568 -14.288 3.29 1 98.93 88 ILE A O 1
ATOM 701 N N . THR A 1 89 ? 13.417 -14.122 3.898 1 98.93 89 THR A N 1
ATOM 702 C CA . THR A 1 89 ? 13.735 -14.501 5.27 1 98.93 89 THR A CA 1
ATOM 703 C C . THR A 1 89 ? 13.199 -15.895 5.584 1 98.93 89 THR A C 1
ATOM 705 O O . THR A 1 89 ? 13.604 -16.515 6.569 1 98.93 89 THR A O 1
ATOM 708 N N . GLU A 1 90 ? 12.267 -16.408 4.846 1 98.82 90 GLU A N 1
ATOM 709 C CA . GLU A 1 90 ? 11.699 -17.746 4.974 1 98.82 90 GLU A CA 1
ATOM 710 C C . GLU A 1 90 ? 11.278 -18.3 3.616 1 98.82 90 GLU A C 1
ATOM 712 O O . GLU A 1 90 ? 10.756 -17.564 2.775 1 98.82 90 GLU A O 1
ATOM 717 N N . VAL A 1 91 ? 11.514 -19.537 3.431 1 98.43 91 VAL A N 1
ATOM 718 C CA . VAL A 1 91 ? 10.99 -20.286 2.293 1 98.43 91 VAL A CA 1
ATOM 719 C C . VAL A 1 91 ? 10.562 -21.68 2.745 1 98.43 91 VAL A C 1
ATOM 721 O O . VAL A 1 91 ? 11.362 -22.428 3.313 1 98.43 91 VAL A O 1
ATOM 724 N N . GLU A 1 92 ? 9.383 -21.948 2.556 1 97.93 92 GLU A N 1
ATOM 725 C CA . GLU A 1 92 ? 8.853 -23.277 2.845 1 97.93 92 GLU A CA 1
ATOM 726 C C . GLU A 1 92 ? 8.148 -23.867 1.627 1 97.93 92 GLU A C 1
ATOM 728 O O . GLU A 1 92 ? 7.128 -23.34 1.178 1 97.93 92 GLU A O 1
ATOM 733 N N . GLU A 1 93 ? 8.618 -24.993 1.208 1 96.07 93 GLU A N 1
ATOM 734 C CA . GLU A 1 93 ? 8.029 -25.645 0.042 1 96.07 93 GLU A CA 1
ATOM 735 C C . GLU A 1 93 ? 6.757 -26.4 0.416 1 96.07 93 GLU A C 1
ATOM 737 O O . GLU A 1 93 ? 6.739 -27.152 1.393 1 96.07 93 GLU A O 1
ATOM 742 N N . LYS A 1 94 ? 5.789 -26.126 -0.303 1 95.3 94 LYS A N 1
ATOM 743 C CA . LYS A 1 94 ? 4.55 -26.895 -0.23 1 95.3 94 LYS A CA 1
ATOM 744 C C . LYS A 1 94 ? 4.245 -27.574 -1.562 1 95.3 94 LYS A C 1
ATOM 746 O O . LYS A 1 94 ? 5.057 -27.527 -2.489 1 95.3 94 LYS A O 1
ATOM 751 N N . GLU A 1 95 ? 3.196 -28.279 -1.687 1 94.33 95 GLU A N 1
ATOM 752 C CA . GLU A 1 95 ? 2.878 -29.064 -2.876 1 94.33 95 GLU A CA 1
ATOM 753 C C . GLU A 1 95 ? 2.668 -28.165 -4.091 1 94.33 95 GLU A C 1
ATOM 755 O O . GLU A 1 95 ? 3.244 -28.404 -5.154 1 94.33 95 GLU A O 1
ATOM 760 N N . ARG A 1 96 ? 1.912 -27.03 -3.929 1 95.53 96 ARG A N 1
ATOM 761 C CA . ARG A 1 96 ? 1.501 -26.253 -5.094 1 95.53 96 ARG A CA 1
ATOM 762 C C . ARG A 1 96 ? 2.069 -24.839 -5.038 1 95.53 96 ARG A C 1
ATOM 764 O O . ARG A 1 96 ?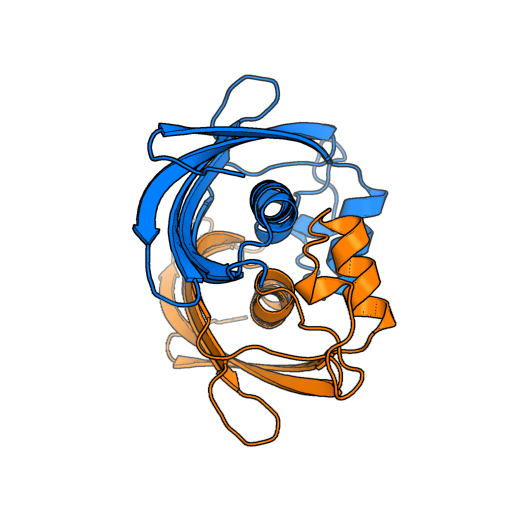 1.859 -24.044 -5.956 1 95.53 96 ARG A O 1
ATOM 771 N N . TYR A 1 97 ? 2.748 -24.565 -3.918 1 96.62 97 TYR A N 1
ATOM 772 C CA . TYR A 1 97 ? 3.3 -23.225 -3.75 1 96.62 97 TYR A CA 1
ATOM 773 C C . TYR A 1 97 ? 4.432 -23.225 -2.73 1 96.62 97 TYR A C 1
ATOM 775 O O . TYR A 1 97 ? 4.652 -24.221 -2.038 1 96.62 97 TYR A O 1
ATOM 783 N N . LYS A 1 98 ? 5.132 -22.169 -2.746 1 97.59 98 LYS A N 1
ATOM 784 C CA . LYS A 1 98 ? 6.076 -21.865 -1.675 1 97.59 98 LYS A CA 1
ATOM 785 C C . LYS A 1 98 ? 5.546 -20.753 -0.774 1 97.59 98 LYS A C 1
ATOM 787 O O . LYS A 1 98 ? 5.045 -19.738 -1.261 1 97.59 98 LYS A O 1
ATOM 792 N N . GLN A 1 99 ? 5.644 -21.051 0.471 1 98.37 99 GLN A N 1
ATOM 793 C CA . GLN A 1 99 ? 5.453 -19.956 1.417 1 98.37 99 GLN A CA 1
ATOM 794 C C . GLN A 1 99 ? 6.731 -19.139 1.578 1 98.37 99 GLN A C 1
ATOM 796 O O . GLN A 1 99 ? 7.808 -19.698 1.799 1 98.37 99 GLN A O 1
ATOM 801 N N . VAL A 1 100 ? 6.613 -17.855 1.478 1 98.75 100 VAL A N 1
ATOM 802 C CA . VAL A 1 100 ? 7.787 -16.988 1.467 1 98.75 100 VAL A CA 1
ATOM 803 C C . VAL A 1 100 ? 7.56 -15.797 2.394 1 98.75 100 VAL A C 1
ATOM 805 O O . VAL A 1 100 ? 6.477 -15.206 2.401 1 98.75 100 VAL A O 1
ATOM 808 N N . ALA A 1 101 ? 8.524 -15.452 3.195 1 98.94 101 ALA A N 1
ATOM 809 C CA . ALA A 1 101 ? 8.544 -14.211 3.964 1 98.94 101 ALA A CA 1
ATOM 810 C C . ALA A 1 101 ? 9.698 -13.313 3.527 1 98.94 101 ALA A C 1
ATOM 812 O O . ALA A 1 101 ? 10.758 -13.803 3.132 1 98.94 101 ALA A O 1
ATOM 813 N N . VAL A 1 102 ? 9.449 -12.065 3.638 1 98.94 102 VAL A N 1
ATOM 814 C CA . VAL A 1 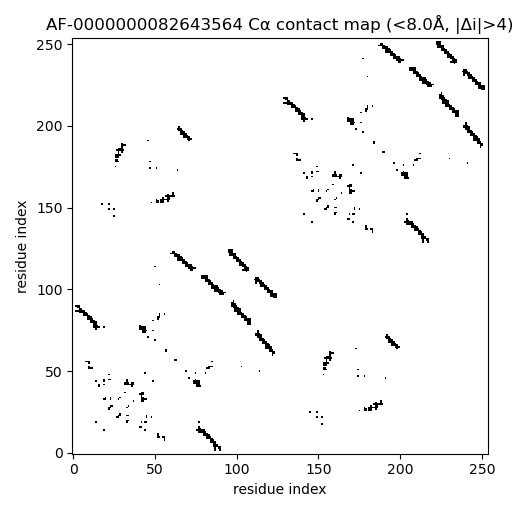102 ? 10.467 -11.113 3.205 1 98.94 102 VAL A CA 1
ATOM 815 C C . VAL A 1 102 ? 10.546 -9.954 4.195 1 98.94 102 VAL A C 1
ATOM 817 O O . VAL A 1 102 ? 9.566 -9.645 4.878 1 98.94 102 VAL A O 1
ATOM 820 N N . LYS A 1 103 ? 11.689 -9.366 4.271 1 98.95 103 LYS A N 1
ATOM 821 C CA . LYS A 1 103 ? 11.951 -8.086 4.923 1 98.95 103 LYS A CA 1
ATOM 822 C C . LYS A 1 103 ? 12.458 -7.052 3.921 1 98.95 103 LYS A C 1
ATOM 824 O O . LYS A 1 103 ? 13.268 -7.371 3.049 1 98.95 103 LYS A O 1
ATOM 829 N N . SER A 1 104 ? 12.014 -5.866 4.003 1 98.96 104 SER A N 1
ATOM 830 C CA . SER A 1 104 ? 12.406 -4.817 3.068 1 98.96 104 SER A CA 1
ATOM 831 C C . SER A 1 104 ? 12.892 -3.573 3.805 1 98.96 104 SER A C 1
ATOM 833 O O . SER A 1 104 ? 12.295 -3.163 4.802 1 98.96 104 SER A O 1
ATOM 835 N N . VAL A 1 105 ? 13.93 -2.986 3.329 1 98.97 105 VAL A N 1
ATOM 836 C CA . VAL A 1 105 ? 14.477 -1.722 3.813 1 98.97 105 VAL A CA 1
ATOM 837 C C . VAL A 1 105 ? 14.594 -0.733 2.656 1 98.97 105 VAL A C 1
ATOM 839 O O . VAL A 1 105 ? 15.174 -1.05 1.615 1 98.97 105 VAL A O 1
ATOM 842 N N . TYR A 1 106 ? 13.984 0.406 2.824 1 98.98 106 TYR A N 1
ATOM 843 C CA . TYR A 1 106 ? 14.001 1.468 1.824 1 98.98 106 TYR A CA 1
ATOM 844 C C . TYR A 1 106 ? 14.886 2.625 2.272 1 98.98 106 TYR A C 1
ATOM 846 O O . TYR A 1 106 ? 14.736 3.135 3.385 1 98.98 106 TYR A O 1
ATOM 854 N N . ARG A 1 107 ? 15.77 3.08 1.369 1 98.97 107 ARG A N 1
ATOM 855 C CA . ARG A 1 107 ? 16.668 4.189 1.675 1 98.97 107 ARG A CA 1
ATOM 856 C C . ARG A 1 107 ? 16.623 5.249 0.58 1 98.97 107 ARG A C 1
ATOM 858 O O . ARG A 1 107 ? 16.489 4.923 -0.601 1 98.97 107 ARG A O 1
ATOM 865 N N . ASN A 1 108 ? 16.753 6.514 0.992 1 98.92 108 ASN A N 1
ATOM 866 C CA . ASN A 1 108 ? 16.824 7.584 0.003 1 98.92 108 ASN A CA 1
ATOM 867 C C . ASN A 1 108 ? 18.246 7.773 -0.516 1 98.92 108 ASN A C 1
ATOM 869 O O . ASN A 1 108 ? 19.139 6.987 -0.195 1 98.92 108 ASN A O 1
ATOM 873 N N . GLN A 1 109 ? 18.507 8.767 -1.353 1 98.75 109 GLN A N 1
ATOM 874 C CA . GLN A 1 109 ? 19.775 8.998 -2.036 1 98.75 109 GLN A CA 1
ATOM 875 C C . GLN A 1 109 ? 20.882 9.34 -1.042 1 98.75 109 GLN A C 1
ATOM 877 O O . GLN A 1 109 ? 22.066 9.271 -1.376 1 98.75 109 GLN A O 1
ATOM 882 N N . ASP A 1 110 ? 20.502 9.686 0.163 1 98.54 110 ASP A N 1
ATOM 883 C CA . ASP A 1 110 ? 21.479 10.03 1.191 1 98.54 110 ASP A CA 1
ATOM 884 C C . ASP A 1 110 ? 21.751 8.841 2.11 1 98.54 110 ASP A C 1
ATOM 886 O O . ASP A 1 110 ? 22.433 8.978 3.127 1 98.54 110 ASP A O 1
ATOM 890 N N . GLY A 1 111 ? 21.077 7.764 1.823 1 98.6 111 GLY A N 1
ATOM 891 C CA . GLY A 1 111 ? 21.309 6.549 2.588 1 98.6 111 GLY A CA 1
ATOM 892 C C . GLY A 1 111 ? 20.453 6.457 3.836 1 98.6 111 GLY A C 1
ATOM 893 O O . GLY A 1 111 ? 20.624 5.544 4.647 1 98.6 111 GLY A O 1
ATOM 894 N N . LYS A 1 112 ? 19.518 7.351 3.977 1 98.83 112 LYS A N 1
ATOM 895 C CA . LYS A 1 112 ? 18.641 7.344 5.145 1 98.83 112 LYS A CA 1
ATOM 896 C C . LYS A 1 112 ? 17.456 6.405 4.937 1 98.83 112 LYS A C 1
ATOM 898 O O . LYS A 1 112 ? 16.806 6.439 3.89 1 98.83 112 LYS A O 1
ATOM 903 N N . GLU A 1 113 ? 17.2 5.547 5.96 1 98.96 113 GLU A N 1
ATOM 904 C CA . GLU A 1 113 ? 16.009 4.705 5.897 1 98.96 113 GLU A CA 1
ATOM 905 C C . GLU A 1 113 ? 14.736 5.545 5.941 1 98.96 113 GLU A C 1
ATOM 907 O O . GLU A 1 113 ? 14.597 6.428 6.79 1 98.96 113 GLU A O 1
ATOM 912 N N . VAL A 1 114 ? 13.793 5.238 5.044 1 98.97 114 VAL A N 1
ATOM 913 C CA . VAL A 1 114 ? 12.571 6.033 4.992 1 98.97 114 VAL A CA 1
ATOM 914 C C . VAL A 1 114 ? 11.359 5.134 5.227 1 98.97 114 VAL A C 1
ATOM 916 O O . VAL A 1 114 ? 10.285 5.614 5.597 1 98.97 114 VAL A O 1
ATOM 919 N N . LEU A 1 115 ? 11.49 3.887 4.997 1 98.96 115 LEU A N 1
ATOM 920 C CA . LEU A 1 115 ? 10.435 2.888 5.119 1 98.96 115 LEU A CA 1
ATOM 921 C C . LEU A 1 115 ? 11.023 1.506 5.382 1 98.96 115 LEU A C 1
ATOM 923 O O . LEU A 1 115 ? 12.033 1.132 4.782 1 98.96 115 LEU A O 1
ATOM 927 N N . VAL A 1 116 ? 10.444 0.744 6.244 1 98.98 116 VAL A N 1
ATOM 928 C CA . VAL A 1 116 ? 10.764 -0.669 6.419 1 98.98 116 VAL A CA 1
ATOM 929 C C . VAL A 1 116 ? 9.481 -1.497 6.39 1 98.98 116 VAL A C 1
ATOM 931 O O . VAL A 1 116 ? 8.4 -0.989 6.697 1 98.98 116 VAL A O 1
ATOM 934 N N . GLY A 1 117 ? 9.602 -2.686 6.034 1 98.91 117 GLY A N 1
ATOM 935 C CA . GLY A 1 117 ? 8.412 -3.515 5.93 1 98.91 117 GLY A CA 1
ATOM 936 C C . GLY A 1 117 ? 8.712 -5.001 6.001 1 98.91 117 GLY A C 1
ATOM 937 O O . GLY A 1 117 ? 9.865 -5.414 5.86 1 98.91 117 GLY A O 1
ATOM 938 N N . THR A 1 118 ? 7.7 -5.769 6.295 1 98.97 118 THR A N 1
ATOM 939 C CA . THR A 1 118 ? 7.709 -7.224 6.192 1 98.97 118 THR A CA 1
ATOM 940 C C . THR A 1 118 ? 6.476 -7.721 5.443 1 98.97 118 THR A C 1
ATOM 942 O O . THR A 1 118 ? 5.472 -7.012 5.351 1 98.97 118 THR A O 1
ATOM 945 N N . SER A 1 119 ? 6.602 -8.873 4.947 1 98.96 119 SER A N 1
ATOM 946 C CA . SER A 1 119 ? 5.474 -9.49 4.258 1 98.96 119 SER A CA 1
ATOM 947 C C . SER A 1 119 ? 5.578 -11.011 4.278 1 98.96 119 SER A C 1
ATOM 949 O O . SER A 1 119 ? 6.68 -11.563 4.256 1 98.96 119 SER A O 1
ATOM 951 N N . LYS A 1 120 ? 4.492 -11.629 4.332 1 98.93 120 LYS A N 1
ATOM 952 C CA . LYS A 1 120 ? 4.346 -13.068 4.134 1 98.93 120 LYS A CA 1
ATOM 953 C C . LYS A 1 120 ? 3.359 -13.37 3.01 1 98.93 120 LYS A C 1
ATOM 955 O O . LYS A 1 120 ? 2.342 -12.687 2.869 1 98.93 120 LYS A O 1
ATOM 960 N N . GLY A 1 121 ? 3.677 -14.386 2.266 1 98.8 121 GLY A N 1
ATOM 961 C CA . GLY A 1 121 ? 2.82 -14.76 1.152 1 98.8 121 GLY A CA 1
ATOM 962 C C . GLY A 1 121 ? 3.258 -16.04 0.466 1 98.8 121 GLY A C 1
ATOM 963 O O . GLY A 1 121 ? 3.826 -16.929 1.103 1 98.8 121 GLY A O 1
ATOM 964 N N . ILE A 1 122 ? 2.85 -16.136 -0.863 1 98.53 122 ILE A N 1
ATOM 965 C CA . ILE A 1 122 ? 3.133 -17.392 -1.549 1 98.53 122 ILE A CA 1
ATOM 966 C C . ILE A 1 122 ? 3.618 -17.105 -2.968 1 98.53 122 ILE A C 1
ATOM 968 O O . ILE A 1 122 ? 3.381 -16.021 -3.506 1 98.53 122 ILE A O 1
ATOM 972 N N . ILE A 1 123 ? 4.278 -17.965 -3.51 1 98.05 123 ILE A N 1
ATOM 973 C CA . ILE A 1 123 ? 4.605 -18.064 -4.928 1 98.05 123 ILE A CA 1
ATOM 974 C C . ILE A 1 123 ? 4.134 -19.411 -5.474 1 98.05 123 ILE A C 1
ATOM 976 O O . ILE A 1 123 ? 4.572 -20.464 -5.007 1 98.05 123 ILE A O 1
ATOM 980 N N . LYS A 1 124 ? 3.265 -19.385 -6.424 1 95.9 124 LYS A N 1
ATOM 981 C CA . LYS A 1 124 ? 2.739 -20.628 -6.98 1 95.9 124 LYS A CA 1
ATOM 982 C C . LYS A 1 124 ? 3.795 -21.347 -7.815 1 95.9 124 LYS A C 1
ATOM 984 O O . LYS A 1 124 ? 4.556 -20.71 -8.545 1 95.9 124 LYS A O 1
ATOM 989 N N . ASN A 1 125 ? 3.749 -22.658 -7.678 1 90.31 125 ASN A N 1
ATOM 990 C CA . ASN A 1 125 ? 4.672 -23.466 -8.467 1 90.31 125 ASN A CA 1
ATOM 991 C C . ASN A 1 125 ? 4.289 -23.473 -9.945 1 90.31 125 ASN A C 1
ATOM 993 O O . ASN A 1 125 ? 3.105 -23.504 -10.283 1 90.31 125 ASN A O 1
ATOM 997 N N . GLU A 1 126 ? 5.219 -23.054 -10.827 1 75.25 126 GLU A N 1
ATOM 998 C CA . GLU A 1 126 ? 4.936 -23.179 -12.254 1 75.25 126 GLU A CA 1
ATOM 999 C C . GLU A 1 126 ? 4.691 -24.634 -12.642 1 75.25 126 GLU A C 1
ATOM 1001 O O . GLU A 1 126 ? 5.41 -25.531 -12.197 1 75.25 126 GLU A O 1
ATOM 1006 N N . MET A 1 127 ? 3.428 -25.082 -12.834 1 54.58 127 MET A N 1
ATOM 1007 C CA . MET A 1 127 ? 3.25 -26.426 -13.374 1 54.58 127 MET A CA 1
ATOM 1008 C C . MET A 1 127 ? 3.995 -26.586 -14.695 1 54.58 127 MET A C 1
ATOM 1010 O O . MET A 1 127 ? 4.16 -25.618 -15.44 1 54.58 127 MET A O 1
ATOM 1014 N N . MET B 1 1 ? -12.343 19.236 11.418 1 65.9 1 MET B N 1
ATOM 1015 C CA . MET B 1 1 ? -13.332 18.256 11.858 1 65.9 1 MET B CA 1
ATOM 1016 C C . MET B 1 1 ? -12.966 17.691 13.226 1 65.9 1 MET B C 1
ATOM 1018 O O . MET B 1 1 ? -11.785 17.545 13.547 1 65.9 1 MET B O 1
ATOM 1022 N N . ASP B 1 2 ? -13.907 17.597 14.164 1 88.05 2 ASP B N 1
ATOM 1023 C CA . ASP B 1 2 ? -13.669 17.005 15.477 1 88.05 2 ASP B CA 1
ATOM 1024 C C . ASP B 1 2 ? -13.688 15.48 15.403 1 88.05 2 ASP B C 1
ATOM 1026 O O . ASP B 1 2 ? -14.748 14.86 15.521 1 88.05 2 ASP B O 1
ATOM 1030 N N . LEU B 1 3 ? -12.657 14.89 15.115 1 95.32 3 LEU B N 1
ATOM 1031 C CA . LEU B 1 3 ? -12.481 13.445 15.015 1 95.32 3 LEU B CA 1
ATOM 1032 C C . LEU B 1 3 ? -12.559 12.792 16.391 1 95.32 3 LEU B C 1
ATOM 1034 O O . LEU B 1 3 ? -11.939 13.269 17.345 1 95.32 3 LEU B O 1
ATOM 1038 N N . LYS B 1 4 ? -13.32 11.76 16.543 1 97.22 4 LYS B N 1
ATOM 1039 C CA . LYS B 1 4 ? -13.46 11.064 17.819 1 97.22 4 LYS B CA 1
ATOM 1040 C C . LYS B 1 4 ? -13.384 9.552 17.632 1 97.22 4 LYS B C 1
ATOM 1042 O O . LYS B 1 4 ? -13.71 9.037 16.56 1 97.22 4 LYS B O 1
ATOM 1047 N N . VAL B 1 5 ? -13.023 8.925 18.701 1 98.5 5 VAL B N 1
ATOM 1048 C CA . VAL B 1 5 ? -13.017 7.466 18.708 1 98.5 5 VAL B CA 1
ATOM 1049 C C . VAL B 1 5 ? -14.417 6.942 18.4 1 98.5 5 VAL B C 1
ATOM 1051 O O . VAL B 1 5 ? -15.406 7.435 18.947 1 98.5 5 VAL B O 1
ATOM 1054 N N . GLY B 1 6 ? -14.513 6.017 17.451 1 98.6 6 GLY B N 1
ATOM 1055 C CA . GLY B 1 6 ? -15.801 5.454 17.079 1 98.6 6 GLY B CA 1
ATOM 1056 C C . GLY B 1 6 ? -16.336 6.005 15.77 1 98.6 6 GLY B C 1
ATOM 1057 O O . GLY B 1 6 ? -17.261 5.438 15.184 1 98.6 6 GLY B O 1
ATOM 1058 N N . ASP B 1 7 ? -15.799 7.196 15.318 1 98.78 7 ASP B N 1
ATOM 1059 C CA . ASP B 1 7 ? -16.176 7.691 13.997 1 98.78 7 ASP B CA 1
ATOM 1060 C C . ASP B 1 7 ? -15.905 6.644 12.92 1 98.78 7 ASP B C 1
ATOM 1062 O O . ASP B 1 7 ? -14.875 5.968 12.949 1 98.78 7 ASP B O 1
ATOM 1066 N N . VAL B 1 8 ? -16.858 6.473 11.949 1 98.86 8 VAL B N 1
ATOM 1067 C CA . VAL B 1 8 ? -16.732 5.518 10.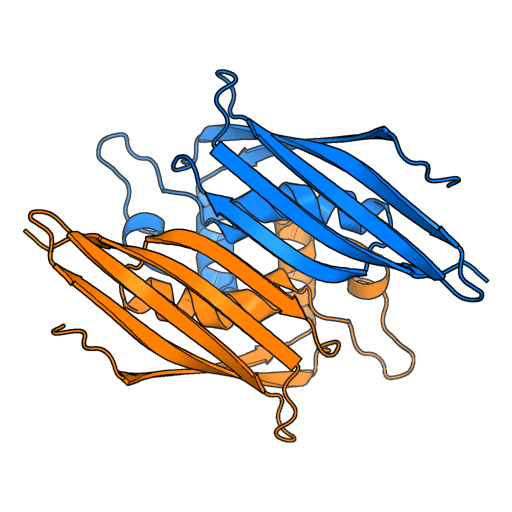853 1 98.86 8 VAL B CA 1
ATOM 1068 C C . VAL B 1 8 ? -16.838 6.247 9.516 1 98.86 8 VAL B C 1
ATOM 1070 O O . VAL B 1 8 ? -17.732 7.074 9.323 1 98.86 8 VAL B O 1
ATOM 1073 N N . PHE B 1 9 ? -15.957 5.95 8.655 1 98.89 9 PHE B N 1
ATOM 1074 C CA . PHE B 1 9 ? -15.95 6.475 7.295 1 98.89 9 PHE B CA 1
ATOM 1075 C C . PHE B 1 9 ? -15.975 5.341 6.277 1 98.89 9 PHE B C 1
ATOM 1077 O O . PHE B 1 9 ? -15.402 4.275 6.512 1 98.89 9 PHE B O 1
ATOM 1084 N N . THR B 1 10 ? -16.639 5.604 5.175 1 98.87 10 THR B N 1
ATOM 1085 C CA . THR B 1 10 ? -16.766 4.553 4.172 1 98.87 10 THR B CA 1
ATOM 1086 C C . THR B 1 10 ? -16.518 5.107 2.772 1 98.87 10 THR B C 1
ATOM 1088 O O . THR B 1 10 ? -16.836 6.265 2.492 1 98.87 10 THR B O 1
ATOM 1091 N N . TRP B 1 11 ? -15.953 4.323 1.957 1 98.82 11 TRP B N 1
ATOM 1092 C CA . TRP B 1 11 ? -15.796 4.587 0.53 1 98.82 11 TRP B CA 1
ATOM 1093 C C . TRP B 1 11 ? -15.79 3.286 -0.266 1 98.82 11 TRP B C 1
ATOM 1095 O O . TRP B 1 11 ? -15.332 2.252 0.225 1 98.82 11 TRP B O 1
ATOM 1105 N N . LYS B 1 12 ? -16.305 3.287 -1.395 1 98.64 12 LYS B N 1
ATOM 1106 C CA . LYS B 1 12 ? -16.391 2.094 -2.232 1 98.64 12 LYS B CA 1
ATOM 1107 C C . LYS B 1 12 ? -15.899 2.379 -3.648 1 98.64 12 LYS B C 1
ATOM 1109 O O . LYS B 1 12 ? -16.021 3.504 -4.138 1 98.64 12 LYS B O 1
ATOM 1114 N N . ARG B 1 13 ? -15.402 1.393 -4.26 1 98.67 13 ARG B N 1
ATOM 1115 C CA . ARG B 1 13 ? -15.018 1.488 -5.665 1 98.67 13 ARG B CA 1
ATOM 1116 C C . ARG B 1 13 ? -15.146 0.137 -6.361 1 98.67 13 ARG B C 1
ATOM 1118 O O . ARG B 1 13 ? -15.021 -0.91 -5.722 1 98.67 13 ARG B O 1
ATOM 1125 N N . THR B 1 14 ? -15.373 0.214 -7.626 1 98.91 14 THR B N 1
ATOM 1126 C CA . THR B 1 14 ? -15.292 -0.954 -8.497 1 98.91 14 THR B CA 1
ATOM 1127 C C . THR B 1 14 ? -14.001 -0.933 -9.31 1 98.91 14 THR B C 1
ATOM 1129 O O . THR B 1 14 ? -13.672 0.076 -9.937 1 98.91 14 THR B O 1
ATOM 1132 N N . PHE B 1 15 ? -13.305 -2.05 -9.271 1 98.88 15 PHE B N 1
ATOM 1133 C CA . PHE B 1 15 ? -12.046 -2.109 -10.003 1 98.88 15 PHE B CA 1
ATOM 1134 C C . PHE B 1 15 ? -12.279 -2.528 -11.45 1 98.88 15 PHE B C 1
ATOM 1136 O O . PHE B 1 15 ? -13.046 -3.456 -11.717 1 98.88 15 PHE B O 1
ATOM 1143 N N . ILE B 1 16 ? -11.565 -1.8 -12.319 1 98.69 16 ILE B N 1
ATOM 1144 C CA . ILE B 1 16 ? -11.702 -2.119 -13.736 1 98.69 16 ILE B CA 1
ATOM 1145 C C . ILE B 1 16 ? -10.328 -2.406 -14.337 1 98.69 16 ILE B C 1
ATOM 1147 O O . ILE B 1 16 ? -9.301 -2.065 -13.745 1 98.69 16 ILE B O 1
ATOM 1151 N N . ASP B 1 17 ? -10.344 -3.034 -15.529 1 98.55 17 ASP B N 1
ATOM 1152 C CA . ASP B 1 17 ? -9.106 -3.472 -16.166 1 98.55 17 ASP B CA 1
ATOM 1153 C C . ASP B 1 17 ? -8.159 -2.296 -16.394 1 98.55 17 ASP B C 1
ATOM 1155 O O . ASP B 1 17 ? -6.976 -2.371 -16.057 1 98.55 17 ASP B O 1
ATOM 1159 N N . LYS B 1 18 ? -8.713 -1.234 -16.922 1 98.4 18 LYS B N 1
ATOM 1160 C CA . LYS B 1 18 ? -7.89 -0.092 -17.31 1 98.4 18 LYS B CA 1
ATOM 1161 C C . LYS B 1 18 ? -7.122 0.463 -16.114 1 98.4 18 LYS B C 1
ATOM 1163 O O . LYS B 1 18 ? -5.911 0.677 -16.192 1 98.4 18 LYS B O 1
ATOM 1168 N N . GLU B 1 19 ? -7.757 0.66 -14.991 1 98.73 19 GLU B N 1
ATOM 1169 C CA . GLU B 1 19 ? -7.117 1.243 -13.816 1 98.73 19 GLU B CA 1
ATOM 1170 C C . GLU B 1 19 ? -6.168 0.248 -13.154 1 98.73 19 GLU B C 1
ATOM 1172 O O . GLU B 1 19 ? -5.137 0.639 -12.602 1 98.73 19 GLU B O 1
ATOM 1177 N N . THR B 1 20 ? -6.561 -1.052 -13.245 1 98.8 20 THR B N 1
ATOM 1178 C CA . THR B 1 20 ? -5.697 -2.088 -12.69 1 98.8 20 THR B CA 1
ATOM 1179 C C . THR B 1 20 ? -4.377 -2.158 -13.453 1 98.8 20 THR B C 1
ATOM 1181 O O . THR B 1 20 ? -3.306 -2.222 -12.846 1 98.8 20 THR B O 1
ATOM 1184 N N . LEU B 1 21 ? -4.421 -2.042 -14.742 1 98.77 21 LEU B N 1
ATOM 1185 C CA . LEU B 1 21 ? -3.215 -2.05 -15.562 1 98.77 21 LEU B CA 1
ATOM 1186 C C . LEU B 1 21 ? -2.434 -0.751 -15.393 1 98.77 21 LEU B C 1
ATOM 1188 O O . LEU B 1 21 ? -1.202 -0.752 -15.434 1 98.77 21 LEU B O 1
ATOM 1192 N N . GLN B 1 22 ? -3.14 0.344 -15.228 1 98.78 22 GLN B N 1
ATOM 1193 C CA . GLN B 1 22 ? -2.467 1.605 -14.935 1 98.78 22 GLN B CA 1
ATOM 1194 C C . GLN B 1 22 ? -1.682 1.519 -13.63 1 98.78 22 GLN B C 1
ATOM 1196 O O . GLN B 1 22 ? -0.561 2.024 -13.539 1 98.78 22 GLN B O 1
ATOM 1201 N N . PHE B 1 23 ? -2.267 0.878 -12.6 1 98.9 23 PHE B N 1
ATOM 1202 C CA . PHE B 1 23 ? -1.581 0.704 -11.325 1 98.9 23 PHE B CA 1
ATOM 1203 C C . PHE B 1 23 ? -0.346 -0.173 -11.491 1 98.9 23 PHE B C 1
ATOM 1205 O O . PHE B 1 23 ? 0.704 0.109 -10.908 1 98.9 23 PHE B O 1
ATOM 1212 N N . ALA B 1 24 ? -0.506 -1.171 -12.32 1 98.85 24 ALA B N 1
ATOM 1213 C CA . ALA B 1 24 ? 0.631 -2.041 -12.607 1 98.85 24 ALA B CA 1
ATOM 1214 C C . ALA B 1 24 ? 1.779 -1.255 -13.234 1 98.85 24 ALA B C 1
ATOM 1216 O O . ALA B 1 24 ? 2.934 -1.401 -12.828 1 98.85 24 ALA B O 1
ATOM 1217 N N . GLY B 1 25 ? 1.437 -0.428 -14.199 1 98.54 25 GLY B N 1
ATOM 1218 C CA . GLY B 1 25 ? 2.442 0.393 -14.855 1 98.54 25 GLY B CA 1
ATOM 1219 C C . GLY B 1 25 ? 3.093 1.397 -13.923 1 98.54 25 GLY B C 1
ATOM 1220 O O . GLY B 1 25 ? 4.311 1.583 -13.956 1 98.54 25 GLY B O 1
ATOM 1221 N N . LEU B 1 26 ? 2.335 1.965 -13.088 1 98.71 26 LEU B N 1
ATOM 1222 C CA . LEU B 1 26 ? 2.81 3.011 -12.188 1 98.71 26 LEU B CA 1
ATOM 1223 C C . LEU B 1 26 ? 3.652 2.418 -11.064 1 98.71 26 LEU B C 1
ATOM 1225 O O . LEU B 1 26 ? 4.718 2.945 -10.736 1 98.71 26 LEU B O 1
ATOM 1229 N N . SER B 1 27 ? 3.221 1.304 -10.473 1 98.6 27 SER B N 1
ATOM 1230 C CA . SER B 1 27 ? 3.908 0.658 -9.359 1 98.6 27 SER B CA 1
ATOM 1231 C C . SER B 1 27 ? 5.073 -0.195 -9.849 1 98.6 27 SER B C 1
ATOM 1233 O O . SER B 1 27 ? 5.999 -0.487 -9.088 1 98.6 27 SER B O 1
ATOM 1235 N N . GLY B 1 28 ? 4.971 -0.661 -11.114 1 98.59 28 GLY B N 1
ATOM 1236 C CA . GLY B 1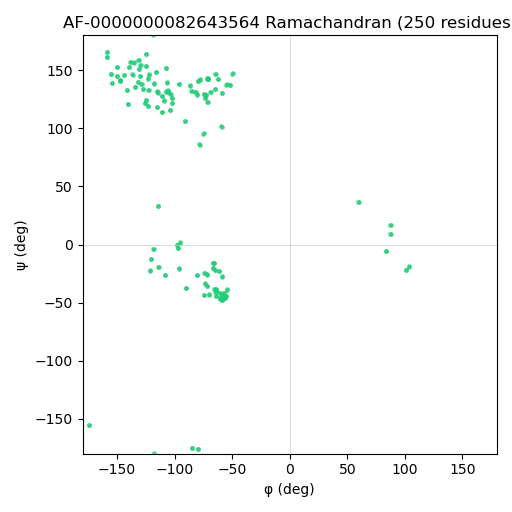 28 ? 5.938 -1.604 -11.652 1 98.59 28 GLY B CA 1
ATOM 1237 C C . GLY B 1 28 ? 5.635 -3.044 -11.286 1 98.59 28 GLY B C 1
ATOM 1238 O O . GLY B 1 28 ? 6.347 -3.96 -11.705 1 98.59 28 GLY B O 1
ATOM 1239 N N . ASP B 1 29 ? 4.615 -3.278 -10.43 1 98.63 29 ASP B N 1
ATOM 1240 C CA . ASP B 1 29 ? 4.227 -4.632 -10.046 1 98.63 29 ASP B CA 1
ATOM 1241 C C . ASP B 1 29 ? 3.475 -5.329 -11.177 1 98.63 29 ASP B C 1
ATOM 1243 O O . ASP B 1 29 ? 2.248 -5.241 -11.262 1 98.63 29 ASP B O 1
ATOM 1247 N N . MET B 1 30 ? 4.229 -6.061 -11.905 1 98.33 30 MET B N 1
ATOM 1248 C CA . MET B 1 30 ? 3.691 -6.689 -13.109 1 98.33 30 MET B CA 1
ATOM 1249 C C . MET B 1 30 ? 3.682 -8.208 -12.972 1 98.33 30 MET B C 1
ATOM 1251 O O . MET B 1 30 ? 3.947 -8.924 -13.939 1 98.33 30 MET B O 1
ATOM 1255 N N . GLY B 1 31 ? 3.478 -8.704 -11.761 1 98.2 31 GLY B N 1
ATOM 1256 C CA . GLY B 1 31 ? 3.303 -10.138 -11.591 1 98.2 31 GLY B CA 1
ATOM 1257 C C . GLY B 1 31 ? 2.28 -10.73 -12.542 1 98.2 31 GLY B C 1
ATOM 1258 O O . GLY B 1 31 ? 1.272 -10.093 -12.853 1 98.2 31 GLY B O 1
ATOM 1259 N N . ARG B 1 32 ? 2.422 -11.874 -12.957 1 97.48 32 ARG B N 1
ATOM 1260 C CA . ARG B 1 32 ? 1.566 -12.519 -13.947 1 97.48 32 ARG B CA 1
ATOM 1261 C C . ARG B 1 32 ? 0.103 -12.475 -13.518 1 97.48 32 ARG B C 1
ATOM 1263 O O . ARG B 1 32 ? -0.788 -12.289 -14.35 1 97.48 32 ARG B O 1
ATOM 1270 N N . HIS B 1 33 ? -0.091 -12.657 -12.249 1 95.86 33 HIS B N 1
ATOM 1271 C CA . HIS B 1 33 ? -1.453 -12.687 -11.727 1 95.86 33 HIS B CA 1
ATOM 1272 C C . HIS B 1 33 ? -2.121 -11.322 -11.849 1 95.86 33 HIS B C 1
ATOM 1274 O O . HIS B 1 33 ? -3.345 -11.214 -11.752 1 95.86 33 HIS B O 1
ATOM 1280 N N . HIS B 1 34 ? -1.329 -10.267 -12.079 1 98.4 34 HIS B N 1
ATOM 1281 C CA . HIS B 1 34 ? -1.891 -8.93 -12.236 1 98.4 34 HIS B CA 1
ATOM 1282 C C . HIS B 1 34 ? -2.083 -8.582 -13.708 1 98.4 34 HIS B C 1
ATOM 1284 O O . HIS B 1 34 ? -2.827 -7.657 -14.04 1 98.4 34 HIS B O 1
ATOM 1290 N N . ILE B 1 35 ? -1.382 -9.263 -14.583 1 98.32 35 ILE B N 1
ATOM 1291 C CA . ILE B 1 35 ? -1.383 -8.77 -15.956 1 98.32 35 ILE B CA 1
ATOM 1292 C C . ILE B 1 35 ? -1.941 -9.843 -16.888 1 98.32 35 ILE B C 1
ATOM 1294 O O . ILE B 1 35 ? -2.218 -9.574 -18.06 1 98.32 35 ILE B O 1
ATOM 1298 N N . GLU B 1 36 ? -2.088 -11.049 -16.408 1 97.88 36 GLU B N 1
ATOM 1299 C CA . GLU B 1 36 ? -2.719 -12.128 -17.161 1 97.88 36 GLU B CA 1
ATOM 1300 C C . GLU B 1 36 ? -4.122 -12.421 -16.635 1 97.88 36 GLU B C 1
ATOM 1302 O O . GLU B 1 36 ? -4.313 -12.602 -15.431 1 97.88 36 GLU B O 1
ATOM 1307 N N . ARG B 1 37 ? -5.021 -12.494 -17.511 1 97.9 37 ARG B N 1
ATOM 1308 C CA . ARG B 1 37 ? -6.409 -12.749 -17.136 1 97.9 37 ARG B CA 1
ATOM 1309 C C . ARG B 1 37 ? -6.597 -14.192 -16.682 1 97.9 37 ARG B C 1
ATOM 1311 O O . ARG B 1 37 ? -5.999 -15.11 -17.249 1 97.9 37 ARG B O 1
ATOM 1318 N N . ASP B 1 38 ? -7.451 -14.296 -15.695 1 96.72 38 ASP B N 1
ATOM 1319 C CA . ASP B 1 38 ? -7.78 -15.656 -15.279 1 96.72 38 ASP B CA 1
ATOM 1320 C C . ASP B 1 38 ? -8.805 -16.285 -16.22 1 96.72 38 ASP B C 1
ATOM 1322 O O . ASP B 1 38 ? -9.105 -15.731 -17.28 1 96.72 38 ASP B O 1
ATOM 1326 N N . GLU B 1 39 ? -9.276 -17.477 -15.937 1 96.89 39 GLU B N 1
ATOM 1327 C CA . GLU B 1 39 ? -10.172 -18.243 -16.798 1 96.89 39 GLU B CA 1
ATOM 1328 C C . GLU B 1 39 ? -11.491 -17.508 -17.017 1 96.89 39 GLU B C 1
ATOM 1330 O O . GLU B 1 39 ? -12.178 -17.736 -18.014 1 96.89 39 GLU B O 1
ATOM 1335 N N . LYS B 1 40 ? -11.828 -16.627 -16.123 1 97.66 40 LYS B N 1
ATOM 1336 C CA . LYS B 1 40 ? -13.075 -15.874 -16.22 1 97.66 40 LYS B CA 1
ATOM 1337 C C . LYS B 1 40 ? -12.849 -14.52 -16.887 1 97.66 40 LYS B C 1
ATOM 1339 O O . LYS B 1 40 ? -13.753 -13.683 -16.928 1 97.66 40 LYS B O 1
ATOM 1344 N N . GLY B 1 41 ? -11.62 -14.26 -17.277 1 97.74 41 GLY B N 1
ATOM 1345 C CA . GLY B 1 41 ? -11.301 -13.04 -18.002 1 97.74 41 GLY B CA 1
ATOM 1346 C C . GLY B 1 41 ? -10.981 -11.871 -17.09 1 97.74 41 GLY B C 1
ATOM 1347 O O . GLY B 1 41 ? -11.031 -10.715 -17.514 1 97.74 41 GLY B O 1
ATOM 1348 N N . ARG B 1 42 ? -10.702 -12.178 -15.858 1 98.24 42 ARG B N 1
ATOM 1349 C CA . ARG B 1 42 ? -10.49 -11.11 -14.887 1 98.24 42 ARG B CA 1
ATOM 1350 C C . ARG B 1 42 ? -9.015 -10.987 -14.522 1 98.24 42 ARG B C 1
ATOM 1352 O O . ARG B 1 42 ? -8.26 -11.955 -14.631 1 98.24 42 ARG B O 1
ATOM 1359 N N . LEU B 1 43 ? -8.583 -9.777 -14.147 1 98.8 43 LEU B N 1
ATOM 1360 C CA . LEU B 1 43 ? -7.269 -9.528 -13.564 1 98.8 43 LEU B CA 1
ATOM 1361 C C . LEU B 1 43 ? -7.347 -9.5 -12.042 1 98.8 43 LEU B C 1
ATOM 1363 O O . LEU B 1 43 ? -8.291 -8.945 -11.474 1 98.8 43 LEU B O 1
ATOM 1367 N N . MET B 1 44 ? -6.435 -10.066 -11.381 1 98.82 44 MET B N 1
ATOM 1368 C CA . MET B 1 44 ? -6.327 -9.898 -9.934 1 98.82 44 MET B CA 1
ATOM 1369 C C . MET B 1 44 ? -5.827 -8.501 -9.584 1 98.82 44 MET B C 1
ATOM 1371 O O . MET B 1 44 ? -4.822 -8.042 -10.13 1 98.82 44 MET B O 1
ATOM 1375 N N . VAL B 1 45 ? -6.491 -7.85 -8.753 1 98.92 45 VAL B N 1
ATOM 1376 C CA . VAL B 1 45 ? -6.158 -6.487 -8.351 1 98.92 45 VAL B CA 1
ATOM 1377 C C . VAL B 1 45 ? -5.027 -6.512 -7.326 1 98.92 45 VAL B C 1
ATOM 1379 O O . VAL B 1 45 ? -4.991 -7.383 -6.454 1 98.92 45 VAL B O 1
ATOM 1382 N N . HIS B 1 46 ? -4.122 -5.596 -7.407 1 98.92 46 HIS B N 1
ATOM 1383 C CA . HIS B 1 46 ? -3 -5.501 -6.479 1 98.92 46 HIS B CA 1
ATOM 1384 C C . HIS B 1 46 ? -3.484 -5.252 -5.054 1 98.92 46 HIS B C 1
ATOM 1386 O O . HIS B 1 46 ? -4.392 -4.447 -4.834 1 98.92 46 HIS B O 1
ATOM 1392 N N . GLY B 1 47 ? -2.797 -5.874 -4.081 1 98.89 47 GLY B N 1
ATOM 1393 C CA . GLY B 1 47 ? -3.12 -5.65 -2.68 1 98.89 47 GLY B CA 1
ATOM 1394 C C . GLY B 1 47 ? -3.053 -4.189 -2.278 1 98.89 47 GLY B C 1
ATOM 1395 O O . GLY B 1 47 ? -3.958 -3.68 -1.614 1 98.89 47 GLY B O 1
ATOM 1396 N N . LEU B 1 48 ? -2.006 -3.5 -2.674 1 98.89 48 LEU B N 1
ATOM 1397 C CA . LEU B 1 48 ? -1.843 -2.104 -2.282 1 98.89 48 LEU B CA 1
ATOM 1398 C C . LEU B 1 48 ? -2.842 -1.214 -3.013 1 98.89 48 LEU B C 1
ATOM 1400 O O . LEU B 1 48 ? -3.188 -0.134 -2.529 1 98.89 48 LEU B O 1
ATOM 1404 N N . PHE B 1 49 ? -3.308 -1.639 -4.213 1 98.94 49 PHE B N 1
ATOM 1405 C CA . PHE B 1 49 ? -4.378 -0.903 -4.876 1 98.94 49 PHE B CA 1
ATOM 1406 C C . PHE B 1 49 ? -5.696 -1.075 -4.131 1 98.94 49 PHE B C 1
ATOM 1408 O O . PHE B 1 49 ? -6.427 -0.105 -3.92 1 98.94 49 PHE B O 1
ATOM 1415 N N . THR B 1 50 ? -6.017 -2.24 -3.7 1 98.95 50 THR B N 1
ATOM 1416 C CA . THR B 1 50 ? -7.18 -2.468 -2.851 1 98.95 50 THR B CA 1
ATOM 1417 C C . THR B 1 50 ? -7.075 -1.659 -1.561 1 98.95 50 THR B C 1
ATOM 1419 O O . THR B 1 50 ? -8.027 -0.981 -1.168 1 98.95 50 THR B O 1
ATOM 1422 N N . ALA B 1 51 ? -5.882 -1.66 -0.951 1 98.93 51 ALA B N 1
ATOM 1423 C CA . ALA B 1 51 ? -5.643 -0.951 0.303 1 98.93 51 ALA B CA 1
ATOM 1424 C C . ALA B 1 51 ? -5.796 0.556 0.119 1 98.93 51 ALA B C 1
ATOM 1426 O O . ALA B 1 51 ? -6.059 1.281 1.082 1 98.93 51 ALA B O 1
ATOM 1427 N N . SER B 1 52 ? -5.659 1.02 -1.094 1 98.86 52 SER B N 1
ATOM 1428 C CA . SER B 1 52 ? -5.702 2.455 -1.354 1 98.86 52 SER B CA 1
ATOM 1429 C C . SER B 1 52 ? -7.089 3.025 -1.075 1 98.86 52 SER B C 1
ATOM 1431 O O . SER B 1 52 ? -7.241 4.233 -0.88 1 98.86 52 SER B O 1
ATOM 1433 N N . ILE B 1 53 ? -8.141 2.179 -1.058 1 98.92 53 ILE B N 1
ATOM 1434 C CA . ILE B 1 53 ? -9.464 2.65 -0.663 1 98.92 53 ILE B CA 1
ATOM 1435 C C . ILE B 1 53 ? -9.392 3.282 0.726 1 98.92 53 ILE B C 1
ATOM 1437 O O . ILE B 1 53 ? -9.95 4.358 0.954 1 98.92 53 ILE B O 1
ATOM 1441 N N . GLY B 1 54 ? -8.715 2.637 1.648 1 98.89 54 GLY B N 1
ATOM 1442 C CA . GLY B 1 54 ? -8.528 3.193 2.979 1 98.89 54 GLY B CA 1
ATOM 1443 C C . GLY B 1 54 ? -7.698 4.462 2.985 1 98.89 54 GLY B C 1
ATOM 1444 O O . GLY B 1 54 ? -7.987 5.396 3.736 1 98.89 54 GLY B O 1
ATOM 1445 N N . THR B 1 55 ? -6.664 4.491 2.12 1 98.8 55 THR B N 1
ATOM 1446 C CA . THR B 1 55 ? -5.82 5.681 2.125 1 98.8 55 THR B CA 1
ATOM 1447 C C . THR B 1 55 ? -6.54 6.856 1.469 1 98.8 55 THR B C 1
ATOM 1449 O O . THR B 1 55 ? -6.267 8.015 1.79 1 98.8 55 THR B O 1
ATOM 1452 N N . LYS B 1 56 ? -7.539 6.561 0.554 1 98.91 56 LYS B N 1
ATOM 1453 C CA . LYS B 1 56 ? -8.428 7.615 0.075 1 98.91 56 LYS B CA 1
ATOM 1454 C C . LYS B 1 56 ? -9.178 8.27 1.231 1 98.91 56 LYS B C 1
ATOM 1456 O O . LYS B 1 56 ? -9.218 9.498 1.336 1 98.91 56 LYS B O 1
ATOM 1461 N N . ILE B 1 57 ? -9.742 7.495 2.101 1 98.9 57 ILE B N 1
ATOM 1462 C CA . ILE B 1 57 ? -10.425 8.014 3.281 1 98.9 57 ILE B CA 1
ATOM 1463 C C . ILE B 1 57 ? -9.441 8.802 4.143 1 98.9 57 ILE B C 1
ATOM 1465 O O . ILE B 1 57 ? -9.752 9.904 4.601 1 98.9 57 ILE B O 1
ATOM 1469 N N . GLY B 1 58 ? -8.27 8.243 4.377 1 98.63 58 GLY B N 1
ATOM 1470 C CA . GLY B 1 58 ? -7.23 8.947 5.11 1 98.63 58 GLY B CA 1
ATOM 1471 C C . GLY B 1 58 ? -6.876 10.291 4.5 1 98.63 58 GLY B C 1
ATOM 1472 O O . GLY B 1 58 ? -6.671 11.27 5.22 1 98.63 58 GLY B O 1
ATOM 1473 N N . GLY B 1 59 ? -6.746 10.273 3.164 1 98.44 59 GLY B N 1
ATOM 1474 C CA . GLY B 1 59 ? -6.477 11.517 2.461 1 98.44 59 GLY B CA 1
ATOM 1475 C C . GLY B 1 59 ? -7.518 12.588 2.724 1 98.44 59 GLY B C 1
ATOM 1476 O O . GLY B 1 59 ? -7.18 13.763 2.886 1 98.44 59 GLY B O 1
ATOM 1477 N N . ASP B 1 60 ? -8.788 12.208 2.742 1 98.22 60 ASP B N 1
ATOM 1478 C CA . ASP B 1 60 ? -9.864 13.147 3.045 1 98.22 60 ASP B CA 1
ATOM 1479 C C . ASP B 1 60 ? -9.674 13.773 4.425 1 98.22 60 ASP B C 1
ATOM 1481 O O . ASP B 1 60 ? -10.106 14.902 4.665 1 98.22 60 ASP B O 1
ATOM 1485 N N . LEU B 1 61 ? -9.025 13.053 5.283 1 97.91 61 LEU B N 1
ATOM 1486 C CA . LEU B 1 61 ? -8.822 13.506 6.654 1 97.91 61 LEU B CA 1
ATOM 1487 C C . LEU B 1 61 ? -7.453 14.16 6.813 1 97.91 61 LEU B C 1
ATOM 1489 O O . LEU B 1 61 ? -7.07 14.547 7.92 1 97.91 61 LEU B O 1
ATOM 1493 N N . ASN B 1 62 ? -6.645 14.158 5.741 1 97.79 62 ASN B N 1
ATOM 1494 C CA . ASN B 1 62 ? -5.264 14.628 5.746 1 97.79 62 ASN B CA 1
ATOM 1495 C C . ASN B 1 62 ? -4.408 13.844 6.735 1 97.79 62 ASN B C 1
ATOM 1497 O O . ASN B 1 62 ? -3.572 14.421 7.434 1 97.79 62 ASN B O 1
ATOM 1501 N N . TYR B 1 63 ? -4.686 12.623 6.829 1 98.42 63 TYR B N 1
ATOM 1502 C CA . TYR B 1 63 ? -4.009 11.644 7.673 1 98.42 63 TYR B CA 1
ATOM 1503 C C . TYR B 1 63 ? -2.647 11.277 7.097 1 98.42 63 TYR B C 1
ATOM 1505 O O . TYR B 1 63 ? -2.53 10.972 5.908 1 98.42 63 TYR B O 1
ATOM 1513 N N . ILE B 1 64 ? -1.577 11.329 7.887 1 98.62 64 ILE B N 1
ATOM 1514 C CA . ILE B 1 64 ? -0.23 10.898 7.53 1 98.62 64 ILE B CA 1
ATOM 1515 C C . ILE B 1 64 ? 0.136 9.642 8.318 1 98.62 64 ILE B C 1
ATOM 1517 O O . ILE B 1 64 ? 0.316 9.697 9.537 1 98.62 64 ILE B O 1
ATOM 1521 N N . ALA B 1 65 ? 0.296 8.599 7.644 1 98.83 65 ALA B N 1
ATOM 1522 C CA . ALA B 1 65 ? 0.523 7.303 8.277 1 98.83 65 ALA B CA 1
ATOM 1523 C C . ALA B 1 65 ? 1.967 7.172 8.756 1 98.83 65 ALA B C 1
ATOM 1525 O O . ALA B 1 65 ? 2.899 7.571 8.053 1 98.83 65 ALA B O 1
ATOM 1526 N N . LYS B 1 66 ? 2.149 6.569 9.886 1 98.87 66 LYS B N 1
ATOM 1527 C CA . LYS B 1 66 ? 3.449 6.156 10.407 1 98.87 66 LYS B CA 1
ATOM 1528 C C . LYS B 1 66 ? 3.608 4.64 10.351 1 98.87 66 LYS B C 1
ATOM 1530 O O . LYS B 1 66 ? 4.729 4.127 10.353 1 98.87 66 LYS B O 1
ATOM 1535 N N . GLU B 1 67 ? 2.447 4.006 10.385 1 98.92 67 GLU B N 1
ATOM 1536 C CA . GLU B 1 67 ? 2.399 2.549 10.309 1 98.92 67 GLU B CA 1
ATOM 1537 C C . GLU B 1 67 ? 1.142 2.075 9.586 1 98.92 67 GLU B C 1
ATOM 1539 O O . GLU B 1 67 ? 0.059 2.629 9.784 1 98.92 67 GLU B O 1
ATOM 1544 N N . MET B 1 68 ? 1.253 1.051 8.801 1 98.95 68 MET B N 1
ATOM 1545 C CA . MET B 1 68 ? 0.125 0.368 8.173 1 98.95 68 MET B CA 1
ATOM 1546 C C . MET B 1 68 ? 0.345 -1.141 8.154 1 98.95 68 MET B C 1
ATOM 1548 O O . MET B 1 68 ? 1.424 -1.611 7.788 1 98.95 68 MET B O 1
ATOM 1552 N N . ASN B 1 69 ? -0.619 -1.87 8.529 1 98.96 69 ASN B N 1
ATOM 1553 C CA . ASN B 1 69 ? -0.617 -3.329 8.525 1 98.96 69 ASN B CA 1
ATOM 1554 C C . ASN B 1 69 ? -1.826 -3.889 7.781 1 98.96 69 ASN B C 1
ATOM 1556 O O . ASN B 1 69 ? -2.954 -3.439 7.992 1 98.96 69 ASN B O 1
ATOM 1560 N N . PHE B 1 70 ? -1.574 -4.836 6.956 1 98.96 70 PHE B N 1
ATOM 1561 C CA . PHE B 1 70 ? -2.649 -5.404 6.151 1 98.96 70 PHE B CA 1
ATOM 1562 C C . PHE B 1 70 ? -2.617 -6.926 6.203 1 98.96 70 PHE B C 1
ATOM 1564 O O . PHE B 1 70 ? -1.544 -7.532 6.175 1 98.96 70 PHE B O 1
ATOM 1571 N N . GLN B 1 71 ? -3.749 -7.506 6.276 1 98.97 71 GLN B N 1
ATOM 1572 C CA . GLN B 1 71 ? -3.975 -8.915 5.97 1 98.97 71 GLN B CA 1
ATOM 1573 C C . GLN B 1 71 ? -4.882 -9.075 4.754 1 98.97 71 GLN B C 1
ATOM 1575 O O . GLN B 1 71 ? -6.014 -8.585 4.749 1 98.97 71 GLN B O 1
ATOM 1580 N N . PHE B 1 72 ? -4.364 -9.669 3.764 1 98.95 72 PHE B N 1
ATOM 1581 C CA . PHE B 1 72 ? -5.112 -9.934 2.541 1 98.95 72 PHE B CA 1
ATOM 1582 C C . PHE B 1 72 ? -5.794 -11.295 2.607 1 98.95 72 PHE B C 1
ATOM 1584 O O . PHE B 1 72 ? -5.153 -12.327 2.395 1 98.95 72 PHE B O 1
ATOM 1591 N N . LEU B 1 73 ? -7.067 -11.281 2.776 1 98.93 73 LEU B N 1
ATOM 1592 C CA . LEU B 1 73 ? -7.805 -12.479 3.161 1 98.93 73 LEU B CA 1
ATOM 1593 C C . LEU B 1 73 ? -8.272 -13.249 1.93 1 98.93 73 LEU B C 1
ATOM 1595 O O . LEU B 1 73 ? -8.373 -14.478 1.963 1 98.93 73 LEU B O 1
ATOM 1599 N N . ARG B 1 74 ? -8.672 -12.559 0.891 1 98.76 74 ARG B N 1
ATOM 1600 C CA . ARG B 1 74 ? -9.158 -13.116 -0.368 1 98.76 74 ARG B CA 1
ATOM 1601 C C . ARG B 1 74 ? -8.715 -12.263 -1.551 1 98.76 74 ARG B C 1
ATOM 1603 O O . ARG B 1 74 ? -8.626 -11.038 -1.442 1 98.76 74 ARG B O 1
ATOM 1610 N N . PRO B 1 75 ? -8.458 -12.907 -2.641 1 98.7 75 PRO B N 1
ATOM 1611 C CA . PRO B 1 75 ? -8.108 -12.09 -3.805 1 98.7 75 PRO B CA 1
ATOM 1612 C C . PRO B 1 75 ? -9.257 -11.196 -4.265 1 98.7 75 PRO B C 1
ATOM 1614 O O . PRO B 1 75 ? -10.426 -11.544 -4.081 1 98.7 75 PRO B O 1
ATOM 1617 N N . VAL B 1 76 ? -8.951 -10.08 -4.755 1 98.92 76 VAL B N 1
ATOM 1618 C CA . VAL B 1 76 ? -9.868 -9.149 -5.405 1 98.92 76 VAL B CA 1
ATOM 1619 C C . VAL B 1 76 ? -9.631 -9.16 -6.914 1 98.92 76 VAL B C 1
ATOM 1621 O O . VAL B 1 76 ? -8.486 -9.194 -7.369 1 98.92 76 VAL B O 1
ATOM 1624 N N . PHE B 1 77 ? -10.68 -9.117 -7.724 1 98.89 77 PHE B N 1
ATOM 1625 C CA . PHE B 1 77 ? -10.575 -9.172 -9.177 1 98.89 77 PHE B CA 1
ATOM 1626 C C . PHE B 1 77 ? -11.273 -7.977 -9.816 1 98.89 77 PHE B C 1
ATOM 1628 O O . PHE B 1 77 ? -12.112 -7.331 -9.184 1 98.89 77 PHE B O 1
ATOM 1635 N N . THR B 1 78 ? -10.78 -7.623 -11.025 1 98.83 78 THR B N 1
ATOM 1636 C CA . THR B 1 78 ? -11.529 -6.622 -11.777 1 98.83 78 THR B CA 1
ATOM 1637 C C . THR B 1 78 ? -13 -7.013 -11.882 1 98.83 78 THR B C 1
ATOM 1639 O O . THR B 1 78 ? -13.324 -8.192 -12.042 1 98.83 78 THR B O 1
ATOM 1642 N N . GLY B 1 79 ? -13.869 -6.077 -11.704 1 98.7 79 GLY B N 1
ATOM 1643 C CA . GLY B 1 79 ? -15.303 -6.303 -11.634 1 98.7 79 GLY B CA 1
ATOM 1644 C C . GLY B 1 79 ? -15.837 -6.317 -10.215 1 98.7 79 GLY B C 1
ATOM 1645 O O . GLY B 1 79 ? -17.037 -6.139 -9.995 1 98.7 79 GLY B O 1
ATOM 1646 N N . ASP B 1 80 ? -14.984 -6.576 -9.233 1 98.85 80 ASP B N 1
ATOM 1647 C CA . ASP B 1 80 ? -15.418 -6.537 -7.84 1 98.85 80 ASP B CA 1
ATOM 1648 C C . ASP B 1 80 ? -15.691 -5.104 -7.389 1 98.85 80 ASP B C 1
ATOM 1650 O O . ASP B 1 80 ? -14.981 -4.177 -7.786 1 98.85 80 ASP B O 1
ATOM 1654 N N . THR B 1 81 ? -16.658 -4.92 -6.623 1 98.94 81 THR B N 1
ATOM 1655 C CA . THR B 1 81 ? -16.885 -3.701 -5.853 1 98.94 81 THR B CA 1
ATOM 1656 C C . THR B 1 81 ? -16.488 -3.902 -4.394 1 98.94 81 THR B C 1
ATOM 1658 O O . THR B 1 81 ? -16.992 -4.808 -3.727 1 98.94 81 THR B O 1
ATOM 1661 N N . ILE B 1 82 ? -15.57 -3.091 -3.925 1 98.97 82 ILE B N 1
ATOM 1662 C CA . ILE B 1 82 ? -15.051 -3.227 -2.568 1 98.97 82 ILE B CA 1
ATOM 1663 C C . ILE B 1 82 ? -15.43 -1.998 -1.745 1 98.97 82 ILE B C 1
ATOM 1665 O O . ILE B 1 82 ? -15.285 -0.864 -2.207 1 98.97 82 ILE B O 1
ATOM 1669 N N . THR B 1 83 ? -15.938 -2.213 -0.602 1 98.95 83 THR B N 1
ATOM 1670 C CA . THR B 1 83 ? -16.233 -1.164 0.368 1 98.95 83 THR B CA 1
ATOM 1671 C C . THR B 1 83 ? -15.295 -1.257 1.568 1 98.95 83 THR B C 1
ATOM 1673 O O . THR B 1 83 ? -15.136 -2.329 2.156 1 98.95 83 THR B O 1
ATOM 1676 N N . CYS B 1 84 ? -14.665 -0.18 1.89 1 98.96 84 CYS B N 1
AT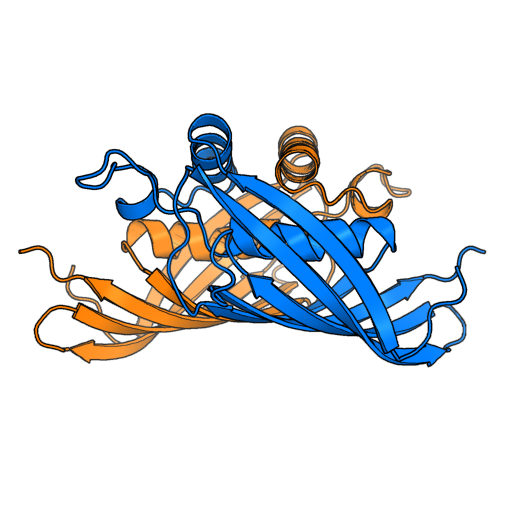OM 1677 C CA . CYS B 1 84 ? -13.86 -0.082 3.102 1 98.96 84 CYS B CA 1
ATOM 1678 C C . CYS B 1 84 ? -14.607 0.677 4.193 1 98.96 84 CYS B C 1
ATOM 1680 O O . CYS B 1 84 ? -15.136 1.763 3.948 1 98.96 84 CYS B O 1
ATOM 1682 N N . GLU B 1 85 ? -14.71 0.113 5.265 1 98.94 85 GLU B N 1
ATOM 1683 C CA . GLU B 1 85 ? -15.142 0.778 6.49 1 98.94 85 GLU B CA 1
ATOM 1684 C C . GLU B 1 85 ? -13.961 1.044 7.42 1 98.94 85 GLU B C 1
ATOM 1686 O O . GLU B 1 85 ? -13.304 0.109 7.881 1 98.94 85 GLU B O 1
ATOM 1691 N N . LEU B 1 86 ? -13.706 2.266 7.627 1 98.95 86 LEU B N 1
ATOM 1692 C CA . LEU B 1 86 ? -12.595 2.707 8.463 1 98.95 86 LEU B CA 1
ATOM 1693 C C . LEU B 1 86 ? -13.104 3.312 9.767 1 98.95 86 LEU B C 1
ATOM 1695 O O . LEU B 1 86 ? -13.89 4.261 9.751 1 98.95 86 LEU B O 1
ATOM 1699 N N . THR B 1 87 ? -12.642 2.77 10.871 1 98.96 87 THR B N 1
ATOM 1700 C CA . THR B 1 87 ? -13.069 3.209 12.194 1 98.96 87 THR B CA 1
ATOM 1701 C C . THR B 1 87 ? -11.903 3.827 12.961 1 98.96 87 THR B C 1
ATOM 1703 O O . THR B 1 87 ? -10.83 3.227 13.06 1 98.96 87 THR B O 1
ATOM 1706 N N . ILE B 1 88 ? -12.166 4.988 13.507 1 98.93 88 ILE B N 1
ATOM 1707 C CA . ILE B 1 88 ? -11.178 5.615 14.378 1 98.93 88 ILE B CA 1
ATOM 1708 C C . ILE B 1 88 ? -11.137 4.888 15.72 1 98.93 88 ILE B C 1
ATOM 1710 O O . ILE B 1 88 ? -12.159 4.768 16.399 1 98.93 88 ILE B O 1
ATOM 1714 N N . THR B 1 89 ? -9.957 4.466 16.11 1 98.93 89 THR B N 1
ATOM 1715 C CA . THR B 1 89 ? -9.876 3.652 17.319 1 98.93 89 THR B CA 1
ATOM 1716 C C . THR B 1 89 ? -9.119 4.391 18.418 1 98.93 89 THR B C 1
ATOM 1718 O O . THR B 1 89 ? -9.192 4.015 19.59 1 98.93 89 THR B O 1
ATOM 1721 N N . GLU B 1 90 ? -8.344 5.383 18.108 1 98.82 90 GLU B N 1
ATOM 1722 C CA . GLU B 1 90 ? -7.61 6.227 19.045 1 98.82 90 GLU B CA 1
ATOM 1723 C C . GLU B 1 90 ? -7.48 7.653 18.518 1 98.82 90 GLU B C 1
ATOM 1725 O O . GLU B 1 90 ? -7.278 7.861 17.319 1 98.82 90 GLU B O 1
ATOM 1730 N N . VAL B 1 91 ? -7.602 8.583 19.384 1 98.43 91 VAL B N 1
ATOM 1731 C CA . VAL B 1 91 ? -7.296 9.984 19.112 1 98.43 91 VAL B CA 1
ATOM 1732 C C . VAL B 1 91 ? -6.609 10.608 20.324 1 98.43 91 VAL B C 1
ATOM 1734 O O . VAL B 1 91 ? -7.15 10.583 21.433 1 98.43 91 VAL B O 1
ATOM 1737 N N . GLU B 1 92 ? -5.498 11.059 20.111 1 97.92 92 GLU B N 1
ATOM 1738 C CA . GLU B 1 92 ? -4.761 11.775 21.149 1 97.92 92 GLU B CA 1
ATOM 1739 C C . GLU B 1 92 ? -4.316 13.15 20.66 1 97.92 92 GLU B C 1
ATOM 1741 O O . GLU B 1 92 ? -3.51 13.255 19.733 1 97.92 92 GLU B O 1
ATOM 1746 N N . GLU B 1 93 ? -4.742 14.147 21.36 1 96.1 93 GLU B N 1
ATOM 1747 C CA . GLU B 1 93 ? -4.388 15.512 20.979 1 96.1 93 GLU B CA 1
ATOM 1748 C C . GLU B 1 93 ? -2.984 15.87 21.455 1 96.1 93 GLU B C 1
ATOM 1750 O O . GLU B 1 93 ? -2.637 15.639 22.615 1 96.1 93 GLU B O 1
ATOM 1755 N N . LYS B 1 94 ? -2.263 16.345 20.568 1 95.26 94 LYS B N 1
ATOM 1756 C CA . LYS B 1 94 ? -0.965 16.936 20.876 1 95.26 94 LYS B CA 1
ATOM 1757 C C . LYS B 1 94 ? -0.924 18.41 20.481 1 95.26 94 LYS B C 1
ATOM 1759 O O . LYS B 1 94 ? -1.941 18.978 20.077 1 95.26 94 LYS B O 1
ATOM 1764 N N . GLU B 1 95 ? 0.128 19.087 20.676 1 94.33 95 GLU B N 1
ATOM 1765 C CA . GLU B 1 95 ? 0.229 20.526 20.447 1 94.33 95 GLU B CA 1
ATOM 1766 C C . GLU B 1 95 ? 0.029 20.865 18.973 1 94.33 95 GLU B C 1
ATOM 1768 O O . GLU B 1 95 ? -0.764 21.747 18.635 1 94.33 95 GLU B O 1
ATOM 1773 N N . ARG B 1 96 ? 0.67 20.093 18.048 1 95.49 96 ARG B N 1
ATOM 1774 C CA . ARG B 1 96 ? 0.688 20.499 16.646 1 95.49 96 ARG B CA 1
ATOM 1775 C C . ARG B 1 96 ? -0.012 19.467 15.768 1 95.49 96 ARG B C 1
ATOM 1777 O O . ARG B 1 96 ? -0.134 19.656 14.556 1 95.49 96 ARG B O 1
ATOM 1784 N N . TYR B 1 97 ? -0.422 18.364 16.425 1 96.61 97 TYR B N 1
ATOM 1785 C CA . TYR B 1 97 ? -1.07 17.3 15.666 1 96.61 97 TYR B CA 1
ATOM 1786 C C . TYR B 1 97 ? -1.904 16.409 16.578 1 96.61 97 TYR B C 1
ATOM 1788 O O . TYR B 1 97 ? -1.827 16.519 17.804 1 96.61 97 TYR B O 1
ATOM 1796 N N . LYS B 1 98 ? -2.698 15.655 15.964 1 97.59 98 LYS B N 1
ATOM 1797 C CA . LYS B 1 98 ? -3.374 14.547 16.633 1 97.59 98 LYS B CA 1
ATOM 1798 C C . LYS B 1 98 ? -2.769 13.207 16.223 1 97.59 98 LYS B C 1
ATOM 1800 O O . LYS B 1 98 ? -2.527 12.965 15.039 1 97.59 98 LYS B O 1
ATOM 1805 N N . GLN B 1 99 ? -2.531 12.449 17.227 1 98.37 99 GLN B N 1
ATOM 1806 C CA . GLN B 1 99 ? -2.238 11.048 16.943 1 98.37 99 GLN B CA 1
ATOM 1807 C C . GLN B 1 99 ? -3.522 10.246 16.751 1 98.37 99 GLN B C 1
ATOM 1809 O O . GLN B 1 99 ? -4.437 10.322 17.574 1 98.37 99 GLN B O 1
ATOM 1814 N N . VAL B 1 100 ? -3.582 9.502 15.71 1 98.75 100 VAL B N 1
ATOM 1815 C CA . VAL B 1 100 ? -4.815 8.809 15.349 1 98.75 100 VAL B CA 1
ATOM 1816 C C . VAL B 1 100 ? -4.504 7.363 14.971 1 98.75 100 VAL B C 1
ATOM 1818 O O . VAL B 1 100 ? -3.53 7.095 14.263 1 98.75 100 VAL B O 1
ATOM 1821 N N . ALA B 1 101 ? -5.275 6.427 15.452 1 98.94 101 ALA B N 1
ATOM 1822 C CA . ALA B 1 101 ? -5.248 5.037 15.003 1 98.94 101 ALA B CA 1
ATOM 1823 C C . ALA B 1 101 ? -6.571 4.644 14.353 1 98.94 101 ALA B C 1
ATOM 1825 O O . ALA B 1 101 ? -7.632 5.142 14.739 1 98.94 101 ALA B O 1
ATOM 1826 N N . VAL B 1 102 ? -6.45 3.769 13.429 1 98.94 102 VAL B N 1
ATOM 1827 C CA . VAL B 1 102 ? -7.647 3.353 12.707 1 98.94 102 VAL B CA 1
ATOM 1828 C C . VAL B 1 102 ? -7.609 1.845 12.469 1 98.94 102 VAL B C 1
ATOM 1830 O O . VAL B 1 102 ? -6.533 1.245 12.415 1 98.94 102 VAL B O 1
ATOM 1833 N N . LYS B 1 103 ? -8.752 1.274 12.358 1 98.95 103 LYS B N 1
ATOM 1834 C CA . LYS B 1 103 ? -8.987 -0.079 11.864 1 98.95 103 LYS B CA 1
ATOM 1835 C C . LYS B 1 103 ? -9.844 -0.062 10.601 1 98.95 103 LYS B C 1
ATOM 1837 O O . LYS B 1 103 ? -10.808 0.701 10.51 1 98.95 103 LYS B O 1
ATOM 1842 N N . SER B 1 104 ? -9.543 -0.857 9.654 1 98.96 104 SER B N 1
ATOM 1843 C CA . SER B 1 104 ? -10.276 -0.888 8.392 1 98.96 104 SER B CA 1
ATOM 1844 C C . SER B 1 104 ? -10.705 -2.307 8.036 1 98.96 104 SER B C 1
ATOM 1846 O O . SER B 1 104 ? -9.931 -3.253 8.197 1 98.96 104 SER B O 1
ATOM 1848 N N . VAL B 1 105 ? -11.886 -2.451 7.571 1 98.97 105 VAL B N 1
ATOM 1849 C CA . VAL B 1 105 ? -12.437 -3.702 7.061 1 98.97 105 VAL B CA 1
ATOM 1850 C C . VAL B 1 105 ? -12.951 -3.498 5.637 1 98.97 105 VAL B C 1
ATOM 1852 O O . VAL B 1 105 ? -13.731 -2.578 5.378 1 98.97 105 VAL B O 1
ATOM 1855 N N . TYR B 1 106 ? -12.461 -4.299 4.729 1 98.98 106 TYR B N 1
ATOM 1856 C CA . TYR B 1 106 ? -12.85 -4.251 3.324 1 98.98 106 TYR B CA 1
ATOM 1857 C C . TYR B 1 106 ? -13.723 -5.445 2.959 1 98.98 106 TYR B C 1
ATOM 1859 O O . TYR B 1 106 ? -13.36 -6.593 3.226 1 98.98 106 TYR B O 1
ATOM 1867 N N . ARG B 1 107 ? -14.852 -5.163 2.291 1 98.97 107 ARG B N 1
ATOM 1868 C CA . ARG B 1 107 ? -15.767 -6.222 1.877 1 98.97 107 ARG B CA 1
ATOM 1869 C C . ARG B 1 107 ? -16.122 -6.091 0.4 1 98.97 107 ARG B C 1
ATOM 1871 O O . ARG B 1 107 ? -16.251 -4.98 -0.117 1 98.97 107 ARG B O 1
ATOM 1878 N N . ASN B 1 108 ? -16.295 -7.252 -0.266 1 98.92 108 ASN B N 1
ATOM 1879 C CA . ASN B 1 108 ? -16.731 -7.221 -1.657 1 98.92 108 ASN B CA 1
ATOM 1880 C C . ASN B 1 108 ? -18.25 -7.12 -1.767 1 98.92 108 ASN B C 1
ATOM 1882 O O . ASN B 1 108 ? -18.939 -6.943 -0.76 1 98.92 108 ASN B O 1
ATOM 1886 N N . GLN B 1 109 ? -18.816 -7.182 -2.955 1 98.74 109 GLN B N 1
ATOM 1887 C CA . GLN B 1 109 ? -20.232 -6.97 -3.236 1 98.74 109 GLN B CA 1
ATOM 1888 C C . GLN B 1 109 ? -21.089 -8.061 -2.601 1 98.74 109 GLN B C 1
ATOM 1890 O O . GLN B 1 109 ? -22.304 -7.904 -2.465 1 98.74 109 GLN B O 1
ATOM 1895 N N . ASP B 1 110 ? -20.462 -9.141 -2.207 1 98.53 110 ASP B N 1
ATOM 1896 C CA . ASP B 1 110 ? -21.185 -10.246 -1.585 1 98.53 110 ASP B CA 1
ATOM 1897 C C . ASP B 1 110 ? -21.081 -10.183 -0.063 1 98.53 110 ASP B C 1
ATOM 1899 O O . ASP B 1 110 ? -21.499 -11.111 0.632 1 98.53 110 ASP B O 1
ATOM 1903 N N . GLY B 1 111 ? -20.379 -9.177 0.4 1 98.59 111 GLY B N 1
ATOM 1904 C CA . GLY B 1 111 ? -20.27 -8.978 1.836 1 98.59 111 GLY B CA 1
ATOM 1905 C C . GLY B 1 111 ? -19.126 -9.754 2.461 1 98.59 111 GLY B C 1
ATOM 1906 O O . GLY B 1 111 ? -18.983 -9.782 3.685 1 98.59 111 GLY B O 1
ATOM 1907 N N . LYS B 1 112 ? -18.293 -10.339 1.646 1 98.82 112 LYS B N 1
ATOM 1908 C CA . LYS B 1 112 ? -17.159 -11.108 2.15 1 98.82 112 LYS B CA 1
ATOM 1909 C C . LYS B 1 112 ? -15.961 -10.204 2.428 1 98.82 112 LYS B C 1
ATOM 1911 O O . LYS B 1 112 ? -15.6 -9.37 1.595 1 98.82 112 LYS B O 1
ATOM 1916 N N . GLU B 1 113 ? -15.364 -10.38 3.636 1 98.96 113 GLU B N 1
ATOM 1917 C CA . G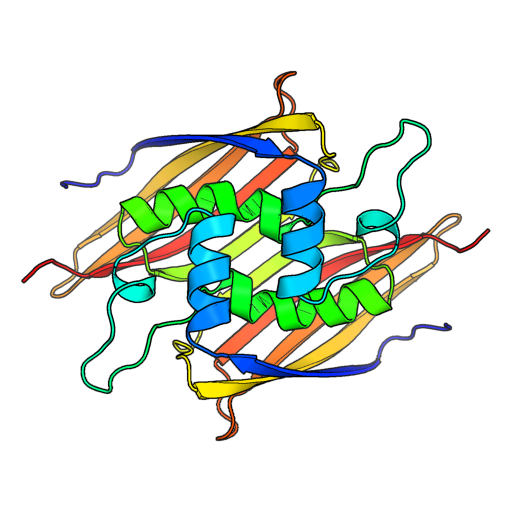LU B 1 113 ? -14.138 -9.645 3.931 1 98.96 113 GLU B CA 1
ATOM 1918 C C . GLU B 1 113 ? -12.999 -10.082 3.014 1 98.96 113 GLU B C 1
ATOM 1920 O O . GLU B 1 113 ? -12.758 -11.278 2.841 1 98.96 113 GLU B O 1
ATOM 1925 N N . VAL B 1 114 ? -12.283 -9.097 2.455 1 98.97 114 VAL B N 1
ATOM 1926 C CA . VAL B 1 114 ? -11.214 -9.438 1.522 1 98.97 114 VAL B CA 1
ATOM 1927 C C . VAL B 1 114 ? -9.885 -8.887 2.034 1 98.97 114 VAL B C 1
ATOM 1929 O O . VAL B 1 114 ? -8.817 -9.357 1.635 1 98.97 114 VAL B O 1
ATOM 1932 N N . LEU B 1 115 ? -9.924 -7.914 2.852 1 98.96 115 LEU B N 1
ATOM 1933 C CA . LEU B 1 115 ? -8.763 -7.228 3.409 1 98.96 115 LEU B CA 1
ATOM 1934 C C . LEU B 1 115 ? -9.102 -6.588 4.751 1 98.96 115 LEU B C 1
ATOM 1936 O O . LEU B 1 115 ? -10.179 -6.011 4.914 1 98.96 115 LEU B O 1
ATOM 1940 N N . VAL B 1 116 ? -8.236 -6.665 5.702 1 98.98 116 VAL B N 1
ATOM 1941 C CA . VAL B 1 116 ? -8.335 -5.909 6.946 1 98.98 116 VAL B CA 1
ATOM 1942 C C . VAL B 1 116 ? -7.012 -5.201 7.228 1 98.98 116 VAL B C 1
ATOM 1944 O O . VAL B 1 116 ? -5.955 -5.639 6.767 1 98.98 116 VAL B O 1
ATOM 1947 N N . GLY B 1 117 ? -7.081 -4.179 7.93 1 98.91 117 GLY B N 1
ATOM 1948 C CA . GLY B 1 117 ? -5.867 -3.422 8.19 1 98.91 117 GLY B CA 1
ATOM 1949 C C . GLY B 1 117 ? -5.968 -2.534 9.416 1 98.91 117 GLY B C 1
ATOM 1950 O O . GLY B 1 117 ? -7.063 -2.295 9.927 1 98.91 117 GLY B O 1
ATOM 1951 N N . THR B 1 118 ? -4.838 -2.125 9.916 1 98.97 118 THR B N 1
ATOM 1952 C CA . THR B 1 118 ? -4.705 -1.096 10.941 1 98.97 118 THR B CA 1
ATOM 1953 C C . THR B 1 118 ? -3.648 -0.07 10.544 1 98.97 118 THR B C 1
ATOM 1955 O O . THR B 1 118 ? -2.788 -0.349 9.705 1 98.97 118 THR B O 1
ATOM 1958 N N . SER B 1 119 ? -3.753 1.035 11.129 1 98.96 119 SER B N 1
ATOM 1959 C CA . SER B 1 119 ? -2.77 2.085 10.886 1 98.96 119 SER B CA 1
ATOM 1960 C C . SER B 1 119 ? -2.691 3.052 12.063 1 98.96 119 SER B C 1
ATOM 1962 O O . SER B 1 119 ? -3.694 3.305 12.733 1 98.96 119 SER B O 1
ATOM 1964 N N . LYS B 1 120 ? -1.564 3.547 12.285 1 98.93 120 LYS B N 1
ATOM 1965 C CA . LYS B 1 120 ? -1.308 4.657 13.198 1 98.93 120 LYS B CA 1
ATOM 1966 C C . LYS B 1 120 ? -0.607 5.808 12.482 1 98.93 120 LYS B C 1
ATOM 1968 O O . LYS B 1 120 ? 0.249 5.583 11.624 1 98.93 120 LYS B O 1
ATOM 1973 N N . GLY B 1 121 ? -0.974 6.981 12.864 1 98.8 121 GLY B N 1
ATOM 1974 C CA . GLY B 1 121 ? -0.384 8.157 12.244 1 98.8 121 GLY B CA 1
ATOM 1975 C C . GLY B 1 121 ? -0.827 9.457 12.889 1 98.8 121 GLY B C 1
ATOM 1976 O O . GLY B 1 121 ? -1.111 9.497 14.088 1 98.8 121 GLY B O 1
ATOM 1977 N N . ILE B 1 122 ? -0.749 10.557 12.042 1 98.54 122 ILE B N 1
ATOM 1978 C CA . ILE B 1 122 ? -1.047 11.859 12.628 1 98.54 122 ILE B CA 1
ATOM 1979 C C . ILE B 1 122 ? -1.902 12.677 11.662 1 98.54 122 ILE B C 1
ATOM 1981 O O . ILE B 1 122 ? -1.934 12.396 10.461 1 98.54 122 ILE B O 1
ATOM 1985 N N . ILE B 1 123 ? -2.581 13.568 12.132 1 98.05 123 ILE B N 1
ATOM 1986 C CA . ILE B 1 123 ? -3.239 14.655 11.414 1 98.05 123 ILE B CA 1
ATOM 1987 C C . ILE B 1 123 ? -2.767 15.998 11.967 1 98.05 123 ILE B C 1
ATOM 1989 O O . ILE B 1 123 ? -2.951 16.288 13.151 1 98.05 123 ILE B O 1
ATOM 1993 N N . LYS B 1 124 ? -2.165 16.787 11.143 1 95.87 124 LYS B N 1
ATOM 1994 C CA . LYS B 1 124 ? -1.653 18.077 11.598 1 95.87 124 LYS B CA 1
ATOM 1995 C C . LYS B 1 124 ? -2.793 19.05 11.885 1 95.87 124 LYS B C 1
ATOM 1997 O O . LYS B 1 124 ? -3.779 19.095 11.147 1 95.87 124 LYS B O 1
ATOM 2002 N N . ASN B 1 125 ? -2.557 19.818 12.937 1 90.24 125 ASN B N 1
ATOM 2003 C CA . ASN B 1 125 ? -3.546 20.833 13.282 1 90.24 125 ASN B CA 1
ATOM 2004 C C . ASN B 1 125 ? -3.546 21.981 12.277 1 90.24 125 ASN B C 1
ATOM 2006 O O . ASN B 1 125 ? -2.488 22.388 11.794 1 90.24 125 ASN B O 1
ATOM 2010 N N . GLU B 1 126 ? -4.697 22.259 11.643 1 75.03 126 GLU B N 1
ATOM 2011 C CA . GLU B 1 126 ? -4.764 23.438 10.784 1 75.03 126 GLU B CA 1
ATOM 2012 C C . GLU B 1 126 ? -4.456 24.71 11.569 1 75.03 126 GLU B C 1
ATOM 2014 O O . GLU B 1 126 ? -4.94 24.888 12.688 1 75.03 126 GLU B O 1
ATOM 2019 N N . MET B 1 127 ? -3.243 25.273 11.476 1 54.31 127 MET B N 1
ATOM 2020 C CA . MET B 1 127 ? -3.048 26.578 12.101 1 54.31 127 MET B CA 1
ATOM 2021 C C . MET B 1 127 ? -4.072 27.585 11.587 1 54.31 127 MET B C 1
ATOM 2023 O O . MET B 1 127 ? -4.52 27.492 10.443 1 54.31 127 MET B O 1
#

Organism: NCBI:txid247480

Nearest PDB structures (foldseek):
  4rlu-assembly1_A  TM=8.356E-01  e=5.001E-08  Mycobacterium tuberculosis H37Rv
  4rlw-assembly1_A  TM=8.080E-01  e=2.295E-08  Mycobacterium tuberculosis H37Rv
  4rlj-assembly1_A  TM=8.241E-01  e=6.247E-08  Mycobacterium tuberculosis H37Rv
  4rlt-assembly1_A  TM=7.675E-01  e=2.171E-08  Mycobacterium tuberculosis H37Rv
  7svt-assembly4_V  TM=8.096E-01  e=6.982E-08  Mycobacterium tuberculosis

Foldseek 3Di:
DPDDAFDKDKDKDAAALVVLVVCCVVVVVPPCQQPPADPVRKHWHDPVVLVVRVVVVCVVQQWDFPDKDKDFAAIDIHGKMKMKMKGWHDWDDDDFKIKTKIKIFMATPVRDTGMIMITITIGTDDD/DPDDAFDKDKDKDAAALVVLVVCCVVVVVPPCQQPPADPVRKHWHDPVVLVVRVVVVCVVQQWDFPDKDKDFAAIDIHGKMKMKMKGWHDWDDDDFKIKTKIKIFMATPVRDTGMIMITITIGTDDD